Protein AF-A0A1M2W7K3-F1 (afdb_monomer_lite)

Structure (mmCIF, N/CA/C/O backbone):
data_AF-A0A1M2W7K3-F1
#
_entry.id   AF-A0A1M2W7K3-F1
#
loop_
_atom_site.group_PDB
_atom_site.id
_atom_site.type_symbol
_atom_site.label_atom_id
_atom_site.label_alt_id
_atom_site.label_comp_id
_atom_site.label_asym_id
_atom_site.label_entity_id
_atom_site.label_seq_id
_atom_site.pdbx_PDB_ins_code
_atom_site.Cartn_x
_atom_site.Cartn_y
_atom_site.Cartn_z
_atom_site.occupancy
_atom_site.B_iso_or_equiv
_atom_site.auth_seq_id
_atom_site.auth_comp_id
_atom_site.auth_asym_id
_atom_site.auth_atom_id
_atom_site.pdbx_PDB_model_num
ATOM 1 N N . MET A 1 1 ? 21.891 9.927 -5.855 1.00 59.38 1 MET A N 1
ATOM 2 C CA . MET A 1 1 ? 22.484 10.049 -4.501 1.00 59.38 1 MET A CA 1
ATOM 3 C C . MET A 1 1 ? 21.329 10.087 -3.522 1.00 59.38 1 MET A C 1
ATOM 5 O O . MET A 1 1 ? 20.409 10.845 -3.803 1.00 59.38 1 MET A O 1
ATOM 9 N N . ALA A 1 2 ? 21.347 9.288 -2.451 1.00 76.25 2 ALA A N 1
ATOM 10 C CA . ALA A 1 2 ? 20.230 9.201 -1.505 1.00 76.25 2 ALA A CA 1
ATOM 11 C C . ALA A 1 2 ? 20.678 9.648 -0.100 1.00 76.25 2 ALA A C 1
ATOM 13 O O . ALA A 1 2 ? 20.931 8.811 0.772 1.00 76.25 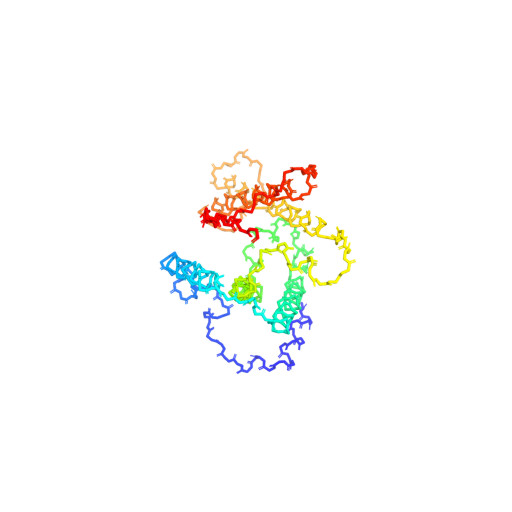2 ALA A O 1
ATOM 14 N N . PRO A 1 3 ? 20.878 10.964 0.106 1.00 83.31 3 PRO A N 1
ATOM 15 C CA . PRO A 1 3 ? 21.431 11.506 1.343 1.00 83.31 3 PRO A CA 1
ATOM 16 C C . PRO A 1 3 ? 20.695 11.077 2.619 1.00 83.31 3 PRO A C 1
ATOM 18 O O . PRO A 1 3 ? 21.358 10.858 3.632 1.00 83.31 3 PRO A O 1
ATOM 21 N N . LEU A 1 4 ? 19.366 10.936 2.609 1.00 83.19 4 LEU A N 1
ATOM 22 C CA . LEU A 1 4 ? 18.609 10.491 3.781 1.00 83.19 4 LEU A CA 1
ATOM 23 C C . LEU A 1 4 ? 18.867 9.008 4.071 1.00 83.19 4 LEU A C 1
ATOM 25 O O . LEU A 1 4 ? 19.179 8.657 5.210 1.00 83.19 4 LEU A O 1
ATOM 29 N N . ALA A 1 5 ? 18.783 8.141 3.062 1.00 81.50 5 ALA A N 1
ATOM 30 C CA . ALA A 1 5 ? 19.086 6.719 3.221 1.00 81.50 5 ALA A CA 1
ATOM 31 C C . ALA A 1 5 ? 20.534 6.476 3.682 1.00 81.50 5 ALA A C 1
ATOM 33 O O . ALA A 1 5 ? 20.778 5.707 4.617 1.00 81.50 5 ALA A O 1
ATOM 34 N N . ASP A 1 6 ? 21.488 7.178 3.070 1.00 82.88 6 ASP A N 1
ATOM 35 C CA . ASP A 1 6 ? 22.910 7.078 3.396 1.00 82.88 6 ASP A CA 1
ATOM 36 C C . ASP A 1 6 ? 23.180 7.606 4.823 1.00 82.88 6 ASP A C 1
ATOM 38 O O . ASP A 1 6 ? 23.927 6.996 5.596 1.00 82.88 6 ASP A O 1
ATOM 42 N N . PHE A 1 7 ? 22.495 8.682 5.234 1.00 84.62 7 PHE A N 1
ATOM 43 C CA . PHE A 1 7 ? 22.537 9.190 6.607 1.00 84.62 7 PHE A CA 1
ATOM 44 C C . PHE A 1 7 ? 22.014 8.163 7.619 1.00 84.62 7 PHE A C 1
ATOM 46 O O . PHE A 1 7 ? 22.682 7.904 8.626 1.00 84.62 7 PHE A O 1
ATOM 53 N N . LEU A 1 8 ? 20.862 7.540 7.354 1.00 82.31 8 LEU A N 1
ATOM 54 C CA . LEU A 1 8 ? 20.284 6.513 8.227 1.00 82.31 8 LEU A CA 1
ATOM 55 C C . LEU A 1 8 ? 21.221 5.311 8.376 1.00 82.31 8 LEU A C 1
ATOM 57 O O . LEU A 1 8 ? 21.482 4.878 9.500 1.00 82.31 8 LEU A O 1
ATOM 61 N N . LEU A 1 9 ? 21.780 4.815 7.269 1.00 77.25 9 LEU A N 1
ATOM 62 C CA . LEU A 1 9 ? 22.740 3.708 7.279 1.00 77.25 9 LEU A CA 1
ATOM 63 C C . LEU A 1 9 ? 23.992 4.041 8.102 1.00 77.25 9 LEU A C 1
ATOM 65 O O . LEU A 1 9 ? 24.462 3.194 8.864 1.00 77.25 9 LEU A O 1
ATOM 69 N N . SER A 1 10 ? 24.486 5.281 8.014 1.00 77.31 10 SER A N 1
ATOM 70 C CA . SER A 1 10 ? 25.659 5.738 8.773 1.00 77.31 10 SER A CA 1
ATOM 71 C C . SER A 1 10 ? 25.416 5.836 10.284 1.00 77.31 10 SER A C 1
ATOM 73 O O . SER A 1 10 ? 26.341 5.665 11.075 1.00 77.31 10 SER A O 1
ATOM 75 N N . ARG A 1 11 ? 24.180 6.129 10.707 1.00 78.44 11 ARG A N 1
ATOM 76 C CA . ARG A 1 11 ? 23.828 6.350 12.119 1.00 78.44 11 ARG A CA 1
ATOM 77 C C . ARG A 1 11 ? 23.340 5.092 12.819 1.00 78.44 11 ARG A C 1
ATOM 79 O O . ARG A 1 11 ? 23.602 4.920 14.006 1.00 78.44 11 ARG A O 1
ATOM 86 N N . LEU A 1 12 ? 22.633 4.222 12.107 1.00 69.50 12 LEU A N 1
ATOM 87 C CA . LEU A 1 12 ? 21.970 3.070 12.712 1.00 69.50 12 LEU A CA 1
ATOM 88 C C . LEU A 1 12 ? 22.873 1.833 12.830 1.00 69.50 12 LEU A C 1
ATOM 90 O O . LEU A 1 12 ? 22.414 0.818 13.339 1.00 69.50 12 LEU A O 1
ATOM 94 N N . HIS A 1 13 ? 24.130 1.883 12.366 1.00 61.91 13 HIS A N 1
ATOM 95 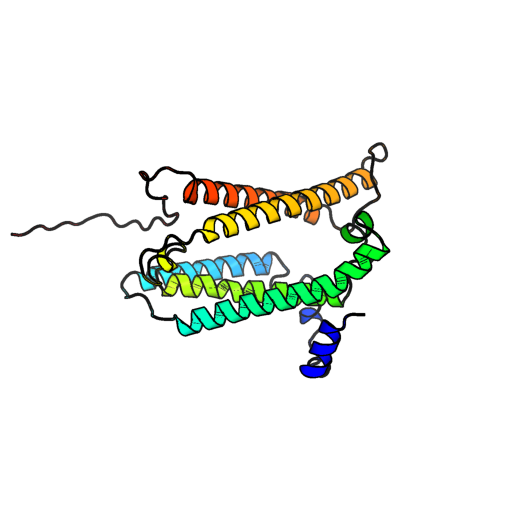C CA . HIS A 1 13 ? 25.020 0.712 12.254 1.00 61.91 13 HIS A CA 1
ATOM 96 C C . HIS A 1 13 ? 24.351 -0.503 11.574 1.00 61.91 13 HIS A C 1
ATOM 98 O O . HIS A 1 13 ? 24.847 -1.618 11.674 1.00 61.91 13 HIS A O 1
ATOM 104 N N . LEU A 1 14 ? 23.247 -0.310 10.843 1.00 62.78 14 LEU A N 1
ATOM 105 C CA . LEU A 1 14 ? 22.481 -1.389 10.212 1.00 62.78 14 LEU A CA 1
ATOM 106 C C . LEU A 1 14 ? 23.307 -2.124 9.155 1.00 62.78 14 LEU A C 1
ATOM 108 O O . LEU A 1 14 ? 23.084 -3.305 8.924 1.00 62.78 14 LEU A O 1
ATOM 112 N N . ALA A 1 15 ? 24.307 -1.454 8.575 1.00 60.34 15 ALA A N 1
ATOM 113 C CA . ALA A 1 15 ? 25.247 -2.053 7.635 1.00 60.34 15 ALA A CA 1
ATOM 114 C C . ALA A 1 15 ? 26.096 -3.188 8.246 1.00 60.34 15 ALA A C 1
ATOM 116 O O . ALA A 1 15 ? 26.615 -4.016 7.502 1.00 60.34 15 ALA A O 1
ATOM 117 N N . SER A 1 16 ? 26.245 -3.255 9.578 1.00 63.41 16 SER A N 1
ATOM 118 C CA . SER A 1 16 ? 26.958 -4.359 10.242 1.00 63.41 16 SER A CA 1
ATOM 119 C C . SER A 1 16 ? 26.067 -5.579 10.501 1.00 63.41 16 SER A C 1
ATOM 121 O O . SER A 1 16 ? 26.578 -6.673 10.755 1.00 63.41 16 SER A O 1
ATOM 123 N N . ILE A 1 17 ? 24.744 -5.426 10.394 1.00 72.06 17 ILE A N 1
ATOM 124 C CA . ILE A 1 17 ? 23.786 -6.513 10.571 1.00 72.06 17 ILE A CA 1
ATOM 125 C C . ILE A 1 17 ? 23.625 -7.222 9.227 1.00 72.06 17 ILE A C 1
ATOM 127 O O . ILE A 1 17 ? 22.939 -6.743 8.326 1.00 72.06 17 ILE A O 1
ATOM 131 N N . LYS A 1 18 ? 24.256 -8.392 9.088 1.00 73.94 18 LYS A N 1
ATOM 132 C CA . LYS A 1 18 ? 24.020 -9.287 7.948 1.00 73.94 18 LYS A CA 1
ATOM 133 C C . LYS A 1 18 ? 22.625 -9.893 8.065 1.00 73.94 18 LYS A C 1
ATOM 135 O O . LYS A 1 18 ? 22.449 -10.946 8.675 1.00 73.94 18 LYS A O 1
ATOM 140 N N . LEU A 1 19 ? 21.633 -9.205 7.513 1.00 80.50 19 LEU A N 1
ATOM 141 C CA . LEU A 1 19 ? 20.288 -9.747 7.384 1.00 80.50 19 LEU A CA 1
ATOM 142 C C . LEU A 1 19 ? 20.260 -10.809 6.270 1.00 80.50 19 LEU A C 1
ATOM 144 O O . LEU A 1 19 ? 20.928 -10.632 5.248 1.00 80.50 19 LEU A O 1
ATOM 148 N N . PRO A 1 20 ? 19.519 -11.916 6.454 1.00 85.81 20 PRO A N 1
ATOM 149 C CA . PRO A 1 20 ? 19.271 -12.875 5.384 1.00 85.81 20 PRO A CA 1
ATOM 150 C C . PRO A 1 20 ? 18.552 -12.208 4.205 1.00 85.81 20 PRO A C 1
ATOM 152 O O . PRO A 1 20 ? 17.755 -11.285 4.387 1.00 85.81 20 PRO A O 1
ATOM 155 N N . TYR A 1 21 ? 18.834 -12.699 2.998 1.00 85.75 21 TYR A N 1
ATOM 156 C CA . TYR A 1 21 ? 18.361 -12.119 1.737 1.00 85.75 21 TYR A CA 1
ATOM 157 C C . TYR A 1 21 ? 16.829 -12.055 1.662 1.00 85.75 21 TYR A C 1
ATOM 159 O O . TYR A 1 21 ? 16.261 -11.088 1.169 1.00 85.75 21 TYR A O 1
ATOM 167 N N . GLU A 1 22 ? 16.155 -13.044 2.241 1.00 86.56 22 GLU A N 1
ATOM 168 C CA . GLU A 1 22 ? 14.698 -13.160 2.303 1.00 86.56 22 GLU A CA 1
ATOM 169 C C . GLU A 1 22 ? 14.018 -12.054 3.132 1.00 86.56 22 GLU A C 1
ATOM 171 O O . GLU A 1 22 ? 12.806 -11.859 3.020 1.00 86.56 22 GLU A O 1
ATOM 176 N N . LEU A 1 23 ? 14.775 -11.349 3.986 1.00 85.88 23 LEU A N 1
ATOM 177 C CA . LEU A 1 23 ? 14.272 -10.208 4.756 1.00 85.88 23 LEU A CA 1
ATOM 178 C C . LEU A 1 23 ? 14.440 -8.877 4.023 1.00 85.88 23 LEU A C 1
ATOM 180 O O . LEU A 1 23 ? 13.743 -7.921 4.358 1.00 85.88 23 LEU A O 1
ATOM 184 N N . THR A 1 24 ? 15.354 -8.800 3.055 1.00 87.50 24 THR A N 1
ATOM 185 C CA . THR A 1 24 ? 15.633 -7.563 2.316 1.00 87.50 24 THR A CA 1
ATOM 186 C C . THR A 1 24 ? 15.065 -7.568 0.901 1.00 87.50 24 THR A C 1
ATOM 188 O O . THR A 1 24 ? 14.814 -6.493 0.365 1.00 87.50 24 THR A O 1
ATOM 191 N N . HIS A 1 25 ? 14.816 -8.749 0.333 1.00 89.62 25 HIS A N 1
ATOM 192 C CA . HIS A 1 25 ? 14.251 -8.955 -0.999 1.00 89.62 25 HIS A CA 1
ATOM 193 C C . HIS A 1 25 ? 13.034 -9.870 -0.942 1.00 89.62 25 HIS A C 1
ATOM 195 O O . HIS A 1 25 ? 12.946 -10.768 -0.098 1.00 89.62 25 HIS A O 1
ATOM 201 N N . TYR A 1 26 ? 12.100 -9.660 -1.868 1.00 89.81 26 TYR A N 1
ATOM 202 C CA . TYR A 1 26 ? 10.918 -10.502 -1.960 1.00 89.81 26 TYR A CA 1
ATOM 203 C C . TYR A 1 26 ? 11.251 -11.791 -2.712 1.00 89.81 26 TYR A C 1
ATOM 205 O O . TYR A 1 26 ? 11.544 -11.781 -3.906 1.00 89.81 26 TYR A O 1
ATOM 213 N N . VAL A 1 27 ? 11.165 -12.925 -2.017 1.00 91.56 27 VAL A N 1
ATOM 214 C CA . VAL A 1 27 ? 11.443 -14.246 -2.581 1.00 91.56 27 VAL A CA 1
ATOM 215 C C . VAL A 1 27 ? 10.202 -15.133 -2.442 1.00 91.56 27 VAL A C 1
ATOM 217 O O . VAL A 1 27 ? 9.894 -15.583 -1.331 1.00 91.56 27 VAL A O 1
ATOM 220 N N . PRO A 1 28 ? 9.487 -15.425 -3.547 1.00 88.06 28 PRO A N 1
ATOM 221 C CA . PRO A 1 28 ? 8.335 -16.321 -3.530 1.00 88.06 28 PRO A CA 1
ATOM 222 C C . PRO A 1 28 ? 8.672 -17.682 -2.908 1.00 88.06 28 PRO A C 1
ATOM 224 O O . PRO A 1 28 ? 9.667 -18.310 -3.267 1.00 88.06 28 PRO A O 1
ATOM 227 N N . GLY A 1 29 ? 7.852 -18.143 -1.964 1.00 89.94 29 GLY A N 1
ATOM 228 C CA . GLY A 1 29 ? 8.047 -19.414 -1.258 1.00 89.94 29 GLY A CA 1
ATOM 229 C C . GLY A 1 29 ? 9.033 -19.372 -0.088 1.00 89.94 29 GLY A C 1
ATOM 230 O O . GLY A 1 29 ? 9.160 -20.371 0.614 1.00 89.94 29 GLY A O 1
ATOM 231 N N . LYS A 1 30 ? 9.724 -18.248 0.141 1.00 88.88 30 LYS A N 1
ATOM 232 C CA . LYS A 1 30 ? 10.629 -18.075 1.289 1.00 88.88 30 LYS A CA 1
ATOM 233 C C . LYS A 1 30 ? 10.282 -16.877 2.161 1.00 88.88 30 LYS A C 1
ATOM 235 O O . LYS A 1 30 ? 10.359 -16.968 3.383 1.00 88.88 30 LYS A O 1
ATOM 240 N N . THR A 1 31 ? 9.930 -15.749 1.548 1.00 91.12 31 THR A N 1
ATOM 241 C CA . THR A 1 31 ? 9.456 -14.582 2.290 1.00 91.12 31 THR A CA 1
ATOM 242 C C . THR A 1 31 ? 8.144 -14.952 2.975 1.00 91.12 31 THR A C 1
ATOM 244 O O . THR A 1 31 ? 7.268 -15.567 2.365 1.00 91.12 31 THR A O 1
ATOM 247 N N . LEU A 1 32 ? 8.013 -14.598 4.252 1.00 89.50 32 LEU A N 1
ATOM 248 C CA . LEU A 1 32 ? 6.843 -14.919 5.069 1.00 89.50 32 LEU A CA 1
ATOM 249 C C . LEU A 1 32 ? 5.543 -14.500 4.367 1.00 89.50 32 LEU A C 1
ATOM 251 O O . LEU A 1 32 ? 5.439 -13.351 3.961 1.00 89.50 32 LEU A O 1
ATOM 255 N N . MET A 1 33 ? 4.539 -15.377 4.275 1.00 88.44 33 MET A N 1
ATOM 256 C CA . MET A 1 33 ? 3.259 -15.143 3.578 1.00 88.44 33 MET A CA 1
ATOM 257 C C . MET A 1 33 ? 3.395 -14.764 2.094 1.00 88.44 33 MET A C 1
ATOM 259 O O . MET A 1 33 ? 2.534 -14.086 1.536 1.00 88.44 33 MET A O 1
ATOM 263 N N . SER A 1 34 ? 4.454 -15.226 1.429 1.00 90.50 34 SER A N 1
ATOM 264 C CA . SER A 1 34 ? 4.612 -15.053 -0.021 1.00 90.50 34 SER A CA 1
ATOM 265 C C . SER A 1 34 ? 3.759 -16.020 -0.846 1.00 90.50 34 SER A C 1
ATOM 267 O O . SER A 1 34 ? 3.649 -15.856 -2.059 1.00 90.50 34 SER A O 1
ATOM 269 N N . THR A 1 35 ? 3.140 -17.022 -0.212 1.00 92.50 35 THR A N 1
ATOM 270 C CA . THR A 1 35 ? 2.355 -18.058 -0.890 1.00 92.50 35 THR A CA 1
ATOM 271 C C . THR A 1 35 ? 0.903 -18.095 -0.404 1.00 92.50 35 THR A C 1
ATOM 273 O O . THR A 1 35 ? 0.641 -17.889 0.785 1.00 92.50 35 THR A O 1
ATOM 276 N N . PRO A 1 36 ? -0.075 -18.411 -1.277 1.00 89.88 36 PRO A N 1
ATOM 277 C CA . PRO A 1 36 ? -1.472 -18.576 -0.866 1.00 89.88 36 PRO A CA 1
ATOM 278 C C . PRO A 1 36 ? -1.663 -19.603 0.260 1.00 89.88 36 PRO A C 1
ATOM 280 O O . PRO A 1 36 ? -2.523 -19.434 1.124 1.00 89.88 36 PRO A O 1
ATOM 283 N N . GLN A 1 37 ? -0.839 -20.652 0.266 1.00 92.44 37 GLN A N 1
ATOM 284 C CA . GLN A 1 37 ? -0.845 -21.730 1.252 1.00 92.44 37 GLN A CA 1
ATOM 285 C C . GLN A 1 37 ? -0.481 -21.238 2.655 1.00 92.44 37 GLN A C 1
ATOM 287 O O . GLN A 1 37 ? -0.953 -21.811 3.630 1.00 92.44 37 GLN A O 1
ATOM 292 N N . GLU A 1 38 ? 0.312 -20.176 2.774 1.00 92.25 38 GLU A N 1
ATOM 293 C CA . GLU A 1 38 ? 0.600 -19.525 4.054 1.00 92.25 38 GLU A CA 1
ATOM 294 C C . GLU A 1 38 ? -0.424 -18.431 4.378 1.00 92.25 38 GLU A C 1
ATOM 296 O O . GLU A 1 38 ? -0.854 -18.292 5.527 1.00 92.25 38 GLU A O 1
ATOM 301 N N . VAL A 1 39 ? -0.850 -17.673 3.362 1.00 92.94 39 VAL A N 1
ATOM 302 C CA . VAL A 1 39 ? -1.762 -16.529 3.511 1.00 92.94 39 VAL A CA 1
ATOM 303 C C . VAL A 1 39 ? -3.133 -16.964 4.028 1.00 92.94 39 VAL A C 1
ATOM 305 O O . VAL A 1 39 ? -3.616 -16.404 5.013 1.00 92.94 39 VAL A O 1
ATOM 308 N N . PHE A 1 40 ? -3.776 -17.956 3.400 1.00 94.38 40 PHE A N 1
ATOM 309 C CA . PHE A 1 40 ? -5.143 -18.340 3.773 1.00 94.38 40 PHE A CA 1
ATOM 310 C C . PHE A 1 40 ? -5.240 -18.898 5.202 1.00 94.38 40 PHE A C 1
ATOM 312 O O . PHE A 1 40 ? -6.091 -18.412 5.954 1.00 94.38 40 PHE A O 1
ATOM 319 N N . PRO A 1 41 ? -4.386 -19.845 5.642 1.00 94.88 41 PRO A N 1
ATOM 320 C CA . PRO A 1 41 ? -4.415 -20.318 7.023 1.00 94.88 41 PRO A CA 1
ATOM 321 C C . PRO A 1 41 ? -4.096 -19.217 8.031 1.00 94.88 41 PRO A C 1
ATOM 323 O O . PRO A 1 41 ? -4.760 -19.139 9.063 1.00 94.88 41 PRO A O 1
ATOM 326 N N . THR A 1 42 ? -3.140 -18.332 7.729 1.00 93.00 42 THR A N 1
ATOM 327 C CA . THR A 1 42 ? -2.801 -17.215 8.621 1.00 93.00 42 THR A CA 1
ATOM 328 C C . THR A 1 42 ? -3.968 -16.242 8.763 1.00 93.00 42 THR A C 1
ATOM 330 O O . THR A 1 42 ? -4.284 -15.821 9.875 1.00 93.00 42 THR A O 1
ATOM 333 N N . LEU A 1 43 ? -4.674 -15.936 7.670 1.00 93.50 43 LEU A N 1
ATOM 334 C CA . LEU A 1 43 ? -5.879 -15.109 7.701 1.00 93.50 43 LEU A CA 1
ATOM 335 C C . LEU A 1 43 ? -6.986 -15.758 8.539 1.00 93.50 43 LEU A C 1
ATOM 337 O O . LEU A 1 43 ? -7.596 -15.090 9.374 1.00 93.50 43 LEU A O 1
ATOM 341 N N . VAL A 1 44 ? -7.234 -17.058 8.352 1.00 95.56 44 VAL A N 1
ATOM 342 C CA . VAL A 1 44 ? -8.219 -17.802 9.150 1.00 95.56 44 VAL A CA 1
ATOM 343 C C . VAL A 1 44 ? -7.838 -17.772 10.629 1.00 95.56 44 VAL A C 1
ATOM 345 O O . VAL A 1 44 ? -8.673 -17.419 11.462 1.00 95.56 44 VAL A O 1
ATOM 348 N N . ALA A 1 45 ? -6.582 -18.070 10.963 1.00 95.19 45 ALA A N 1
ATOM 349 C CA . ALA A 1 45 ? -6.083 -18.036 12.334 1.00 95.19 45 ALA A CA 1
ATOM 350 C C . ALA A 1 45 ? -6.234 -16.640 12.956 1.00 95.19 45 ALA A C 1
ATOM 352 O O . ALA A 1 45 ? -6.730 -16.505 14.074 1.00 95.19 45 ALA A O 1
ATOM 353 N N . TYR A 1 46 ? -5.886 -15.592 12.211 1.00 93.25 46 TYR A N 1
ATOM 354 C CA . TYR A 1 46 ? -6.046 -14.210 12.642 1.00 93.25 46 TYR A CA 1
ATOM 355 C C . TYR A 1 46 ? -7.510 -13.856 12.923 1.00 93.25 46 TYR A C 1
ATOM 357 O O . TYR A 1 46 ? -7.825 -13.333 13.991 1.00 93.25 46 TYR A O 1
ATOM 365 N N . LEU A 1 47 ? -8.430 -14.192 12.014 1.00 93.06 47 LEU A N 1
ATOM 366 C CA . LEU A 1 47 ? -9.859 -13.951 12.214 1.00 93.06 47 LEU A CA 1
ATOM 367 C C . LEU A 1 47 ? -10.393 -14.719 13.427 1.00 93.06 47 LEU A C 1
ATOM 369 O O . LEU A 1 47 ? -11.125 -14.144 14.234 1.00 93.06 47 LEU A O 1
ATOM 373 N N . VAL A 1 48 ? -9.991 -15.981 13.604 1.00 96.06 48 VAL A N 1
ATOM 374 C CA . VAL A 1 48 ? -10.338 -16.784 14.786 1.00 96.06 48 VAL A CA 1
ATOM 375 C C . VAL A 1 48 ? -9.860 -16.096 16.062 1.00 96.06 48 VAL A C 1
ATOM 377 O O . VAL A 1 48 ? -10.645 -15.970 17.002 1.00 96.06 48 VAL A O 1
ATOM 380 N N . ILE A 1 49 ? -8.625 -15.592 16.100 1.00 94.81 49 ILE A N 1
ATOM 381 C CA . ILE A 1 49 ? -8.087 -14.854 17.251 1.00 94.81 49 ILE A CA 1
ATOM 382 C C . ILE A 1 49 ? -8.922 -13.599 17.523 1.00 94.81 49 ILE A C 1
ATOM 384 O O . ILE A 1 49 ? -9.373 -13.399 18.651 1.00 94.81 49 ILE A O 1
ATOM 388 N N . ILE A 1 50 ? -9.187 -12.773 16.507 1.00 91.44 50 ILE A N 1
ATOM 389 C CA . ILE A 1 50 ? -9.948 -11.528 16.670 1.00 91.44 50 ILE A CA 1
ATOM 390 C C . ILE A 1 50 ? -11.370 -11.801 17.166 1.00 91.44 50 ILE A C 1
ATOM 392 O O . ILE A 1 50 ? -11.807 -11.181 18.140 1.00 91.44 50 ILE A O 1
ATOM 396 N N . PHE A 1 51 ? -12.089 -12.749 16.561 1.00 92.19 51 PHE A N 1
ATOM 397 C CA . PHE A 1 51 ? -13.438 -13.104 17.003 1.00 92.19 51 PHE A CA 1
ATOM 398 C C . PHE A 1 51 ? -13.443 -13.747 18.393 1.00 92.19 51 PHE A C 1
ATOM 400 O O . PHE A 1 51 ? -14.346 -13.467 19.184 1.00 92.19 51 PHE A O 1
ATOM 407 N N . SER A 1 52 ? -12.418 -14.531 18.736 1.00 94.25 52 SER A N 1
ATOM 408 C CA . SER A 1 52 ? -12.253 -15.095 20.081 1.00 94.25 52 SER A CA 1
ATOM 409 C C . SER A 1 52 ? -12.038 -14.001 21.123 1.00 94.25 52 SER A C 1
ATOM 411 O O . SER A 1 52 ? -12.701 -14.007 22.159 1.00 94.25 52 SER A O 1
ATOM 413 N N . ILE A 1 53 ? -11.189 -13.009 20.834 1.00 92.00 53 ILE A N 1
ATOM 414 C CA . ILE A 1 53 ? -10.983 -11.844 21.704 1.00 92.00 53 ILE A CA 1
ATOM 415 C C . ILE A 1 53 ? -12.291 -11.065 21.855 1.00 92.00 53 ILE A C 1
ATOM 417 O O . ILE A 1 53 ? -12.681 -10.738 22.974 1.00 92.00 53 ILE A O 1
ATOM 421 N N . GLN A 1 54 ? -13.006 -10.793 20.761 1.00 88.44 54 GLN A N 1
ATOM 422 C CA . GLN A 1 54 ? -14.292 -10.092 20.816 1.00 88.44 54 GLN A CA 1
ATOM 423 C C . GLN A 1 54 ? -15.329 -10.856 21.653 1.00 88.44 54 GLN A C 1
ATOM 425 O O . GLN A 1 54 ? -16.040 -10.243 22.453 1.00 88.44 54 GLN A O 1
ATOM 430 N N . ALA A 1 55 ? -15.404 -12.183 21.506 1.00 91.44 55 ALA A N 1
ATOM 431 C CA . ALA A 1 55 ? -16.296 -13.042 22.279 1.00 91.44 55 ALA A CA 1
ATOM 432 C C . ALA A 1 55 ? -15.924 -13.058 23.768 1.00 91.44 55 ALA A C 1
ATOM 434 O O . ALA A 1 55 ? -16.789 -12.834 24.615 1.00 91.44 55 ALA A O 1
ATOM 435 N N . TRP A 1 56 ? -14.641 -13.237 24.084 1.00 92.50 56 TRP A N 1
ATOM 436 C CA . TRP A 1 56 ? -14.109 -13.208 25.447 1.00 92.50 56 TRP A CA 1
ATOM 437 C C . TRP A 1 56 ? -14.331 -11.858 26.131 1.00 92.50 56 TRP A C 1
ATOM 439 O O . TRP A 1 56 ? -14.660 -11.786 27.319 1.00 92.50 56 TRP A O 1
ATOM 449 N N . MET A 1 57 ? -14.223 -10.773 25.366 1.00 89.38 57 MET A N 1
ATOM 450 C CA . MET A 1 57 ? -14.462 -9.434 25.871 1.00 89.38 57 MET A CA 1
ATOM 451 C C . MET A 1 57 ? -15.936 -9.192 26.201 1.00 89.38 57 MET A C 1
ATOM 453 O O . MET A 1 57 ? -16.176 -8.359 27.065 1.00 89.38 57 MET A O 1
ATOM 457 N N . LYS A 1 58 ? -16.934 -9.888 25.623 1.00 87.25 58 LYS A N 1
ATOM 458 C CA . LYS A 1 58 ? -18.378 -9.580 25.806 1.00 87.25 58 LYS A CA 1
ATOM 459 C C . LYS A 1 58 ? -18.771 -9.277 27.256 1.00 87.25 58 LYS A C 1
ATOM 461 O O . LYS A 1 58 ? -19.342 -8.215 27.499 1.00 87.25 58 LYS A O 1
ATOM 466 N N . ASN A 1 59 ? -18.323 -10.087 28.212 1.00 91.44 59 ASN A N 1
ATOM 467 C CA . ASN A 1 59 ? -18.679 -9.959 29.633 1.00 91.44 59 ASN A CA 1
ATOM 468 C C . ASN A 1 59 ? -17.662 -9.169 30.487 1.00 91.44 59 ASN A C 1
ATOM 470 O O . ASN A 1 59 ? -17.772 -9.148 31.707 1.00 91.44 59 ASN A O 1
ATOM 474 N N . ARG A 1 60 ? -16.656 -8.525 29.877 1.00 87.44 60 ARG A N 1
ATOM 475 C CA . ARG A 1 60 ? -15.577 -7.799 30.576 1.00 87.44 60 ARG A CA 1
ATOM 476 C C . ARG A 1 60 ? -15.619 -6.287 30.321 1.00 87.44 60 ARG A C 1
ATOM 478 O O . ARG A 1 60 ? -16.048 -5.865 29.246 1.00 87.44 60 ARG A O 1
ATOM 485 N N . PRO A 1 61 ? -15.161 -5.434 31.250 1.00 86.19 61 PRO A N 1
ATOM 486 C CA . PRO A 1 61 ? -14.987 -4.011 30.963 1.00 86.19 61 PRO A CA 1
ATOM 487 C C . PRO A 1 61 ? -13.883 -3.786 29.913 1.00 86.19 61 PRO A C 1
ATOM 489 O O . PRO A 1 61 ? -12.963 -4.590 29.780 1.00 86.19 61 PRO A O 1
ATOM 492 N N . ALA A 1 62 ? -13.970 -2.690 29.155 1.00 88.50 62 ALA A N 1
ATOM 493 C CA . ALA A 1 62 ? -12.966 -2.338 28.147 1.00 88.50 62 ALA A CA 1
ATOM 494 C C . ALA A 1 62 ? -11.595 -2.038 28.781 1.00 88.50 62 ALA A C 1
ATOM 496 O O . ALA A 1 62 ? -11.511 -1.283 29.755 1.00 88.50 62 ALA A O 1
ATOM 497 N N . TYR A 1 63 ? -10.511 -2.558 28.195 1.00 86.69 63 TYR A N 1
ATOM 498 C CA . TYR A 1 63 ? -9.163 -2.299 28.702 1.00 86.69 63 TYR A CA 1
ATOM 499 C C . TYR A 1 63 ? -8.658 -0.887 28.376 1.00 86.69 63 TYR A C 1
ATOM 501 O O . TYR A 1 63 ? -8.889 -0.330 27.299 1.00 86.69 63 TYR A O 1
ATOM 509 N N . LYS A 1 64 ? -7.910 -0.290 29.312 1.00 85.38 64 LYS A N 1
ATOM 510 C CA . LYS A 1 64 ? -7.351 1.068 29.192 1.00 85.38 64 LYS A CA 1
ATOM 511 C C . LYS A 1 64 ? -5.929 1.058 28.605 1.00 85.38 64 LYS A C 1
ATOM 5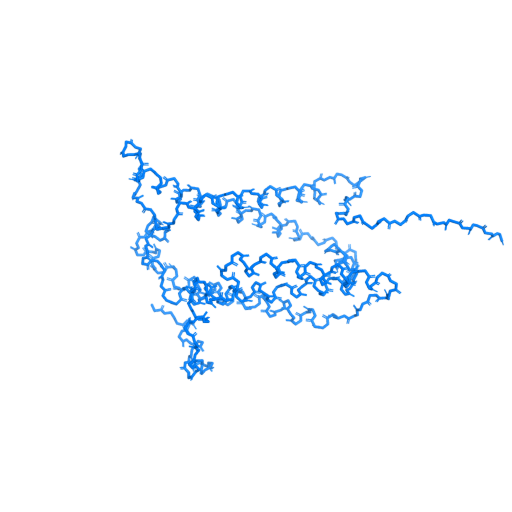13 O O . LYS A 1 64 ? -4.994 1.548 29.219 1.00 85.38 64 LYS A O 1
ATOM 518 N N . LEU A 1 65 ? -5.764 0.561 27.378 1.00 86.06 65 LEU A N 1
ATOM 519 C CA . LEU A 1 65 ? -4.459 0.454 26.691 1.00 86.06 65 LEU A CA 1
ATOM 520 C C . LEU A 1 65 ? -4.042 1.741 25.943 1.00 86.06 65 LEU A C 1
ATOM 522 O O . LEU A 1 65 ? -3.506 1.687 24.842 1.00 86.06 65 LEU A O 1
ATOM 526 N N . GLN A 1 66 ? -4.351 2.924 26.488 1.00 82.12 66 GLN A N 1
ATOM 527 C CA . GLN A 1 66 ? -4.182 4.195 25.761 1.00 82.12 66 GLN A CA 1
ATOM 528 C C . GLN A 1 66 ? -2.723 4.516 25.434 1.00 82.12 66 GLN A C 1
ATOM 530 O O . GLN A 1 66 ? -2.443 4.985 24.337 1.00 82.12 66 GLN A O 1
ATOM 535 N N . PHE A 1 67 ? -1.810 4.273 26.375 1.00 87.00 67 PHE A N 1
ATOM 536 C CA . PHE A 1 67 ? -0.387 4.523 26.168 1.00 87.00 67 PHE A CA 1
ATOM 537 C C . PHE A 1 67 ? 0.169 3.640 25.048 1.00 87.00 67 PHE A C 1
ATOM 539 O O . PHE A 1 67 ? 0.690 4.157 24.066 1.00 87.00 67 PHE A O 1
ATOM 546 N N . LEU A 1 68 ? -0.044 2.325 25.152 1.00 89.75 68 LEU A N 1
ATOM 547 C CA . LEU A 1 68 ? 0.448 1.361 24.171 1.00 89.75 68 LEU A CA 1
ATOM 548 C C . LEU A 1 68 ? -0.121 1.627 22.770 1.00 89.75 68 LEU A C 1
ATOM 550 O O . LEU A 1 68 ? 0.626 1.639 21.799 1.00 89.75 68 LEU A O 1
ATOM 554 N N . PHE A 1 69 ? -1.415 1.949 22.675 1.00 85.62 69 PHE A N 1
ATOM 555 C CA . PHE A 1 69 ? -2.035 2.330 21.407 1.00 85.62 69 PHE A CA 1
ATOM 556 C C . PHE A 1 69 ? -1.429 3.609 20.812 1.00 85.62 69 PHE A C 1
ATOM 558 O O . PHE A 1 69 ? -1.192 3.672 19.610 1.00 85.62 69 PHE A O 1
ATOM 565 N N . ARG A 1 70 ? -1.158 4.635 21.631 1.00 83.62 70 ARG A N 1
ATOM 566 C CA . ARG A 1 70 ? -0.523 5.876 21.155 1.00 83.62 70 ARG A CA 1
ATOM 567 C C . ARG A 1 70 ? 0.896 5.627 20.657 1.00 83.62 70 ARG A C 1
ATOM 569 O O . ARG A 1 70 ? 1.240 6.146 19.606 1.00 83.62 70 ARG A O 1
ATOM 576 N N . VAL A 1 71 ? 1.687 4.837 21.385 1.00 90.00 71 VAL A N 1
ATOM 577 C CA . VAL A 1 71 ? 3.053 4.470 20.980 1.00 90.00 71 VAL A CA 1
ATOM 578 C C . VAL A 1 71 ? 3.031 3.704 19.661 1.00 90.00 71 VAL A C 1
ATOM 580 O O . VAL A 1 71 ? 3.768 4.054 18.748 1.00 90.00 71 VAL A O 1
ATOM 583 N N . HIS A 1 72 ? 2.140 2.721 19.534 1.00 90.12 72 HIS A N 1
ATOM 584 C CA . HIS A 1 72 ? 1.972 1.939 18.314 1.00 90.12 72 HIS A CA 1
ATOM 585 C C . HIS A 1 72 ? 1.614 2.811 17.101 1.00 90.12 72 HIS A C 1
ATOM 587 O O . HIS A 1 72 ? 2.295 2.766 16.080 1.00 90.12 72 HIS A O 1
ATOM 593 N N . ASN A 1 73 ? 0.604 3.676 17.238 1.00 87.94 73 ASN A N 1
ATOM 594 C CA . ASN A 1 73 ? 0.192 4.576 16.159 1.00 87.94 73 ASN A CA 1
ATOM 595 C C . ASN A 1 73 ? 1.262 5.623 15.827 1.00 87.94 73 ASN A C 1
ATOM 597 O O . ASN A 1 73 ? 1.435 5.971 14.660 1.00 87.94 73 ASN A O 1
ATOM 601 N N . ALA A 1 74 ? 1.986 6.126 16.833 1.00 89.88 74 ALA A N 1
ATOM 602 C CA . ALA A 1 74 ? 3.092 7.054 16.623 1.00 89.88 74 ALA A CA 1
ATOM 603 C C . ALA A 1 74 ? 4.232 6.386 15.848 1.00 89.88 74 ALA A C 1
ATOM 605 O O . ALA A 1 74 ? 4.724 6.982 14.897 1.00 89.88 74 ALA A O 1
ATOM 606 N N . PHE A 1 75 ? 4.596 5.151 16.210 1.00 93.56 75 PHE A N 1
ATOM 607 C CA . PHE A 1 75 ? 5.594 4.347 15.507 1.00 93.56 75 PHE A CA 1
ATOM 608 C C . PHE A 1 75 ? 5.198 4.091 14.049 1.00 93.56 75 PHE A C 1
ATOM 610 O O . PHE A 1 75 ? 5.987 4.358 13.147 1.00 93.56 75 PHE A O 1
ATOM 617 N N . LEU A 1 76 ? 3.965 3.635 13.805 1.00 92.19 76 LEU A N 1
ATOM 618 C CA . LEU A 1 76 ? 3.491 3.371 12.445 1.00 92.19 76 LEU A CA 1
ATOM 619 C C . LEU A 1 76 ? 3.432 4.646 11.601 1.00 92.19 76 LEU A C 1
ATOM 621 O O . LEU A 1 76 ? 3.862 4.638 10.450 1.00 92.19 76 LEU A O 1
ATOM 625 N N . SER A 1 77 ? 2.957 5.756 12.168 1.00 91.25 77 SER A N 1
ATOM 626 C CA . SER A 1 77 ? 2.846 7.024 11.437 1.00 91.25 77 SER A CA 1
ATOM 627 C C . SER A 1 77 ? 4.217 7.622 11.116 1.00 91.25 77 SER A C 1
ATOM 629 O O . SER A 1 77 ? 4.451 8.041 9.984 1.00 91.25 77 SER A O 1
ATOM 631 N N . SER A 1 78 ? 5.137 7.657 12.087 1.00 93.56 78 SER A N 1
ATOM 632 C CA . SER A 1 78 ? 6.477 8.217 11.881 1.00 93.56 78 SER A CA 1
ATOM 633 C C . SER A 1 78 ? 7.328 7.333 10.974 1.00 93.56 78 SER A C 1
ATOM 635 O O . SER A 1 78 ? 7.997 7.847 10.079 1.00 93.56 78 SER A O 1
ATOM 637 N N . GLY A 1 79 ? 7.257 6.012 11.152 1.00 93.94 79 GLY A N 1
ATOM 638 C CA . GLY A 1 79 ? 7.960 5.061 10.303 1.00 93.94 79 GLY A CA 1
ATOM 639 C C . GLY A 1 79 ? 7.456 5.098 8.860 1.00 93.94 79 GLY A C 1
ATOM 640 O O . GLY A 1 79 ? 8.270 5.121 7.945 1.00 93.94 79 GLY A O 1
ATOM 641 N N . SER A 1 80 ? 6.137 5.191 8.641 1.00 94.12 80 SER A N 1
ATOM 642 C CA . SER A 1 80 ? 5.570 5.280 7.285 1.00 94.12 80 SER A CA 1
ATOM 643 C C . SER A 1 80 ? 5.948 6.591 6.594 1.00 94.12 80 SER A C 1
ATOM 645 O O . SER A 1 80 ? 6.237 6.596 5.400 1.00 94.12 80 SER A O 1
ATOM 647 N N . LEU A 1 81 ? 5.996 7.701 7.343 1.00 94.25 81 LEU A N 1
ATOM 648 C CA . LEU A 1 81 ? 6.468 8.983 6.818 1.00 94.25 81 LEU A CA 1
ATOM 649 C C . LEU A 1 81 ? 7.941 8.904 6.404 1.00 94.25 81 LEU A C 1
ATOM 651 O O . LEU A 1 81 ? 8.281 9.308 5.295 1.00 94.25 81 LEU A O 1
ATOM 655 N N . LEU A 1 82 ? 8.803 8.368 7.272 1.00 94.69 82 LEU A N 1
ATOM 656 C CA . LEU A 1 82 ? 10.221 8.188 6.963 1.00 94.69 82 LEU A CA 1
ATOM 657 C C . LEU A 1 82 ? 10.410 7.308 5.723 1.00 94.69 82 LEU A C 1
ATOM 659 O O . LEU A 1 82 ? 11.193 7.650 4.842 1.00 94.69 82 LEU A O 1
ATOM 663 N N . LEU A 1 83 ? 9.655 6.213 5.639 1.00 94.56 83 LEU A N 1
ATOM 664 C CA . LEU A 1 83 ? 9.728 5.277 4.527 1.00 94.56 83 LEU A CA 1
ATOM 665 C C . LEU A 1 83 ? 9.339 5.935 3.201 1.00 94.56 83 LEU A C 1
ATOM 667 O O . LEU A 1 83 ? 10.071 5.803 2.227 1.00 94.56 83 LEU A O 1
ATOM 671 N N . VAL A 1 84 ? 8.244 6.703 3.174 1.00 94.56 84 VAL A N 1
ATOM 672 C CA . VAL A 1 84 ? 7.844 7.468 1.983 1.00 94.56 84 VAL A CA 1
ATOM 673 C C . VAL A 1 84 ? 8.927 8.461 1.571 1.00 94.56 84 VAL A C 1
ATOM 675 O O . VAL A 1 84 ? 9.208 8.573 0.384 1.00 94.56 84 VAL A O 1
ATOM 678 N N . LEU A 1 85 ? 9.570 9.155 2.514 1.00 95.00 85 LEU A N 1
ATOM 679 C CA . LEU A 1 85 ? 10.653 10.086 2.184 1.00 95.00 85 LEU A CA 1
ATOM 680 C C . LEU A 1 85 ? 11.853 9.367 1.550 1.00 95.00 85 LEU A C 1
ATOM 682 O O . LEU A 1 85 ? 12.366 9.839 0.538 1.00 95.00 85 LEU A O 1
ATOM 686 N N . CYS A 1 86 ? 12.251 8.210 2.084 1.00 94.00 86 CYS A N 1
ATOM 687 C CA . CYS A 1 86 ? 13.306 7.384 1.490 1.00 94.00 86 CYS A CA 1
ATOM 688 C C . CYS A 1 86 ? 12.919 6.856 0.100 1.00 94.00 86 CYS A C 1
ATOM 690 O O . CYS A 1 86 ? 13.736 6.863 -0.816 1.00 94.00 86 CYS A O 1
ATOM 692 N N . MET A 1 87 ? 11.667 6.434 -0.092 1.00 93.50 87 MET A N 1
ATOM 693 C CA . MET A 1 87 ? 11.189 5.987 -1.403 1.00 93.50 87 MET A CA 1
ATOM 694 C C . MET A 1 87 ? 11.175 7.135 -2.415 1.00 93.50 87 MET A C 1
ATOM 696 O O . MET A 1 87 ? 11.644 6.962 -3.535 1.00 93.50 87 MET A O 1
ATOM 700 N N . LEU A 1 88 ? 10.688 8.317 -2.029 1.00 94.00 88 LEU A N 1
ATOM 701 C CA . LEU A 1 88 ? 10.670 9.500 -2.892 1.00 94.00 88 LEU A CA 1
ATOM 702 C C . LEU A 1 88 ? 12.080 9.934 -3.304 1.00 94.00 88 LEU A C 1
ATOM 704 O O . LEU A 1 88 ? 12.280 10.328 -4.448 1.00 94.00 88 LEU A O 1
ATOM 708 N N . GLU A 1 89 ? 13.055 9.828 -2.405 1.00 93.44 89 GLU A N 1
ATOM 709 C CA . GLU A 1 89 ? 14.457 10.134 -2.690 1.00 93.44 89 GLU A CA 1
ATOM 710 C C . GLU A 1 89 ? 15.057 9.246 -3.794 1.00 93.44 89 GLU A C 1
ATOM 712 O O . GLU A 1 89 ? 15.838 9.733 -4.611 1.00 93.44 89 GLU A O 1
ATOM 717 N N . GLU A 1 90 ? 14.663 7.973 -3.869 1.00 92.00 90 GLU A N 1
ATOM 718 C CA . GLU A 1 90 ? 15.083 7.060 -4.942 1.00 92.00 90 GLU A CA 1
ATOM 719 C C . GLU A 1 90 ? 14.244 7.239 -6.224 1.00 92.00 90 GLU A C 1
ATOM 721 O O . GLU A 1 90 ? 14.768 7.150 -7.336 1.00 92.00 90 GLU A O 1
ATOM 726 N N . VAL A 1 91 ? 12.943 7.516 -6.085 1.00 93.06 91 VAL A N 1
ATOM 727 C CA . VAL A 1 91 ? 11.984 7.594 -7.203 1.00 93.06 91 VAL A CA 1
ATOM 728 C C . VAL A 1 91 ? 12.111 8.899 -7.993 1.00 93.06 91 VAL A C 1
ATOM 730 O O . VAL A 1 91 ? 12.112 8.875 -9.223 1.00 93.06 91 VAL A O 1
ATOM 733 N N . ILE A 1 92 ? 12.207 10.045 -7.311 1.00 94.06 92 ILE A N 1
ATOM 734 C CA . ILE A 1 92 ? 12.153 11.375 -7.941 1.00 94.06 92 ILE A CA 1
ATOM 735 C C . ILE A 1 92 ? 13.281 11.589 -8.966 1.00 94.06 92 ILE A C 1
ATOM 737 O O . ILE A 1 92 ? 12.970 12.029 -10.073 1.00 94.06 92 ILE A O 1
ATOM 741 N N . PRO A 1 93 ? 14.562 11.283 -8.675 1.00 92.38 93 PRO A N 1
ATOM 742 C CA . PRO A 1 93 ? 15.640 11.505 -9.638 1.00 92.38 93 PRO A CA 1
ATOM 743 C C . PRO A 1 93 ? 15.445 10.697 -10.926 1.00 92.38 93 PRO A C 1
ATOM 745 O O . PRO A 1 93 ? 15.535 11.255 -12.016 1.00 92.38 93 PRO A O 1
ATOM 748 N N . LYS A 1 94 ? 15.079 9.415 -10.797 1.00 91.25 94 LYS A N 1
ATOM 749 C CA . LYS A 1 94 ? 14.800 8.522 -11.934 1.00 91.25 94 LYS A CA 1
ATOM 750 C C . LYS A 1 94 ? 13.618 9.002 -12.768 1.00 91.25 94 LYS A C 1
ATOM 752 O O . LYS A 1 94 ? 13.663 8.968 -13.994 1.00 91.25 94 LYS A O 1
ATOM 757 N N . TYR A 1 95 ? 12.570 9.476 -12.097 1.00 93.56 95 TYR A N 1
ATOM 758 C CA . TYR A 1 95 ? 11.401 10.043 -12.755 1.00 93.56 95 TYR A CA 1
ATOM 759 C C . TYR A 1 95 ? 11.744 11.297 -13.571 1.00 93.56 95 TYR A C 1
ATOM 761 O O . TYR A 1 95 ? 11.282 11.433 -14.702 1.00 93.56 95 TYR A O 1
ATOM 769 N N . ILE A 1 96 ? 12.553 12.206 -13.017 1.00 94.94 96 ILE A N 1
ATOM 770 C CA . ILE A 1 96 ? 12.960 13.440 -13.708 1.00 94.94 96 ILE A CA 1
ATOM 771 C C . ILE A 1 96 ? 13.853 13.125 -14.916 1.00 94.94 96 ILE A C 1
ATOM 773 O O . ILE A 1 96 ? 13.733 13.788 -15.942 1.00 94.94 96 ILE A O 1
ATOM 777 N N . GLU A 1 97 ? 14.725 12.123 -14.806 1.00 93.69 97 GLU A N 1
ATOM 778 C CA . GLU A 1 97 ? 15.676 11.756 -15.859 1.00 93.69 97 GLU A CA 1
ATOM 779 C C . GLU A 1 97 ? 15.014 11.046 -17.050 1.00 93.69 97 GLU A C 1
ATOM 781 O O . GLU A 1 97 ? 15.305 11.371 -18.200 1.00 93.69 97 GLU A O 1
ATOM 786 N N . HIS A 1 98 ? 14.103 10.103 -16.791 1.00 92.38 98 HIS A N 1
ATOM 787 C CA . HIS A 1 98 ? 13.558 9.222 -17.832 1.00 92.38 98 HIS A CA 1
ATOM 788 C C . HIS A 1 98 ? 12.080 9.465 -18.175 1.00 92.38 98 HIS A C 1
ATOM 790 O O . HIS A 1 98 ? 11.573 8.938 -19.168 1.00 92.38 98 HIS A O 1
ATOM 796 N N . GLY A 1 99 ? 11.372 10.272 -17.383 1.00 92.62 99 GLY A N 1
ATOM 797 C CA . GLY A 1 99 ? 9.966 10.604 -17.600 1.00 92.62 99 GLY A CA 1
ATOM 798 C C . GLY A 1 99 ? 8.966 9.568 -17.067 1.00 92.62 99 GLY A C 1
ATOM 799 O O . GLY A 1 99 ? 9.310 8.551 -16.465 1.00 92.62 99 GLY A O 1
ATOM 800 N N . THR A 1 100 ? 7.678 9.853 -17.284 1.00 91.12 100 THR A N 1
ATOM 801 C CA . THR A 1 100 ? 6.538 9.151 -16.665 1.00 91.12 100 THR A CA 1
ATOM 802 C C . THR A 1 100 ? 6.404 7.695 -17.094 1.00 91.12 100 THR A C 1
ATOM 804 O O . THR A 1 100 ? 6.260 6.823 -16.243 1.00 91.12 100 THR A O 1
ATOM 807 N N . PHE A 1 101 ? 6.431 7.417 -18.399 1.00 91.62 101 PHE A N 1
ATOM 808 C CA . PHE A 1 101 ? 6.227 6.061 -18.910 1.00 91.62 101 PHE A CA 1
ATOM 809 C C . PHE A 1 101 ? 7.341 5.119 -18.442 1.00 91.62 101 PHE A C 1
ATOM 811 O O . PHE A 1 101 ? 7.061 4.039 -17.929 1.00 91.62 101 PHE A O 1
ATOM 818 N N . TRP A 1 102 ? 8.595 5.567 -18.531 1.00 92.31 102 TRP A N 1
ATOM 819 C CA . TRP A 1 102 ? 9.746 4.798 -18.065 1.00 92.31 102 TRP A CA 1
ATOM 820 C C . TRP A 1 102 ? 9.660 4.514 -16.561 1.00 92.31 102 TRP A C 1
ATOM 822 O O . TRP A 1 102 ? 9.794 3.367 -16.147 1.00 92.31 102 TRP A O 1
ATOM 832 N N . ALA A 1 103 ? 9.335 5.527 -15.751 1.00 92.00 103 ALA A N 1
ATOM 833 C CA . ALA A 1 103 ? 9.210 5.373 -14.301 1.00 92.00 103 ALA A CA 1
ATOM 834 C C . ALA A 1 103 ? 8.078 4.425 -13.868 1.00 92.00 103 ALA A C 1
ATOM 836 O O . ALA A 1 103 ? 8.113 3.906 -12.757 1.00 92.00 103 ALA A O 1
ATOM 837 N N . LEU A 1 104 ? 7.063 4.212 -14.710 1.00 91.69 104 LEU A N 1
ATOM 838 C CA . LEU A 1 104 ? 5.957 3.301 -14.412 1.00 91.69 104 LEU A CA 1
ATOM 839 C C . LEU A 1 104 ? 6.206 1.875 -14.906 1.00 91.69 104 LEU A C 1
ATOM 841 O O . LEU A 1 104 ? 5.777 0.926 -14.257 1.00 91.69 104 LEU A O 1
ATOM 845 N N . CYS A 1 105 ? 6.836 1.732 -16.070 1.00 92.25 105 CYS A N 1
ATOM 846 C CA . CYS A 1 105 ? 6.788 0.494 -16.843 1.00 92.25 105 CYS A CA 1
ATOM 847 C C . CYS A 1 105 ? 8.143 -0.192 -17.030 1.00 92.25 105 CYS A C 1
ATOM 849 O O . CYS A 1 105 ? 8.156 -1.355 -17.425 1.00 92.25 105 CYS A O 1
ATOM 851 N N . HIS A 1 106 ? 9.262 0.479 -16.750 1.00 92.38 106 HIS A N 1
ATOM 852 C CA . HIS A 1 106 ? 10.596 -0.079 -16.965 1.00 92.38 106 HIS A CA 1
ATOM 853 C C . HIS A 1 106 ? 11.104 -0.868 -15.746 1.00 92.38 106 HIS A C 1
ATOM 855 O O . HIS A 1 106 ? 11.018 -0.390 -14.615 1.00 92.38 106 HIS A O 1
ATOM 861 N N . ASP A 1 107 ? 11.704 -2.044 -15.968 1.00 89.69 107 ASP A N 1
ATOM 862 C CA . ASP A 1 107 ? 12.201 -2.927 -14.897 1.00 89.69 107 ASP A CA 1
ATOM 863 C C . ASP A 1 107 ? 13.282 -2.268 -14.018 1.00 89.69 107 ASP A C 1
ATOM 865 O O . ASP A 1 107 ? 13.324 -2.469 -12.807 1.00 89.69 107 ASP A O 1
ATOM 869 N N . GLU A 1 108 ? 14.128 -1.412 -14.597 1.00 89.56 108 GLU A N 1
ATOM 870 C CA . GLU A 1 108 ? 15.195 -0.687 -13.873 1.00 89.56 108 GLU A CA 1
ATOM 871 C C . GLU A 1 108 ? 14.690 0.362 -12.863 1.00 89.56 108 GLU A C 1
ATOM 873 O O . GLU A 1 108 ? 15.474 0.944 -12.092 1.00 89.56 108 GLU A O 1
ATOM 878 N N . MET A 1 109 ? 13.379 0.614 -12.844 1.00 88.88 109 MET A N 1
ATOM 879 C CA . MET A 1 109 ? 12.754 1.357 -11.759 1.00 88.88 109 MET A CA 1
ATOM 880 C C . MET A 1 109 ? 12.833 0.578 -10.437 1.00 88.88 109 MET A C 1
ATOM 882 O O . MET A 1 109 ? 12.957 1.174 -9.364 1.00 88.88 109 MET A O 1
ATOM 886 N N . TRP A 1 110 ? 12.821 -0.755 -10.504 1.00 88.00 110 TRP A N 1
ATOM 887 C CA . TRP A 1 110 ? 12.898 -1.646 -9.353 1.00 88.00 110 TRP A CA 1
ATOM 888 C C . TRP A 1 110 ? 14.344 -1.822 -8.870 1.00 88.00 110 TRP A C 1
ATOM 890 O O . TRP A 1 110 ? 15.014 -2.818 -9.138 1.00 88.00 110 TRP A O 1
ATOM 900 N N . THR A 1 111 ? 14.864 -0.822 -8.155 1.00 91.12 111 THR A N 1
ATOM 901 C CA . THR A 1 111 ? 16.202 -0.910 -7.551 1.00 91.12 111 THR A CA 1
ATOM 902 C C . THR A 1 111 ? 16.202 -1.746 -6.277 1.00 91.12 111 THR A C 1
ATOM 904 O O . THR A 1 111 ? 15.205 -1.814 -5.563 1.00 91.12 111 THR A O 1
ATOM 907 N N . SER A 1 112 ? 17.361 -2.296 -5.906 1.00 89.25 112 SER A N 1
ATOM 908 C CA . SER A 1 112 ? 17.522 -3.046 -4.650 1.00 89.25 112 SER A CA 1
ATOM 909 C C . SER A 1 112 ? 17.166 -2.226 -3.402 1.00 89.25 112 SER A C 1
ATOM 911 O O . SER A 1 112 ? 16.674 -2.775 -2.421 1.00 89.25 112 SER A O 1
ATOM 913 N N . ARG A 1 113 ? 17.395 -0.905 -3.427 1.00 89.38 113 ARG A N 1
ATOM 914 C CA . ARG A 1 113 ? 17.018 0.000 -2.328 1.00 89.38 113 ARG A CA 1
ATOM 915 C C . ARG A 1 113 ? 15.508 0.186 -2.251 1.00 89.38 113 ARG A C 1
ATOM 917 O O . ARG A 1 113 ? 14.940 0.098 -1.166 1.00 89.38 113 ARG A O 1
ATOM 924 N N . LEU A 1 114 ? 14.864 0.401 -3.397 1.00 91.50 114 LEU A N 1
ATOM 925 C CA . LEU A 1 114 ? 13.417 0.550 -3.469 1.00 91.50 114 LEU A CA 1
ATOM 926 C C . LEU A 1 114 ? 12.707 -0.753 -3.075 1.00 91.50 114 LEU A C 1
ATOM 928 O O . LEU A 1 114 ? 11.758 -0.713 -2.295 1.00 91.50 114 LEU A O 1
ATOM 932 N N . GLU A 1 115 ? 13.205 -1.902 -3.535 1.00 91.38 115 GLU A N 1
ATOM 933 C CA . GLU A 1 115 ? 12.728 -3.222 -3.112 1.00 91.38 115 GLU A CA 1
ATOM 934 C C . GLU A 1 115 ? 12.836 -3.401 -1.594 1.00 91.38 115 GLU A C 1
ATOM 936 O O . GLU A 1 115 ? 11.869 -3.803 -0.947 1.00 91.38 115 GLU A O 1
ATOM 941 N N . PHE A 1 116 ? 13.977 -3.035 -1.004 1.00 91.12 116 PHE A N 1
ATOM 942 C CA . PHE A 1 116 ? 14.157 -3.085 0.443 1.00 91.12 116 PHE A CA 1
ATOM 943 C C . PHE A 1 116 ? 13.136 -2.209 1.184 1.00 91.12 116 PHE A C 1
ATOM 945 O O . PHE A 1 116 ? 12.569 -2.633 2.192 1.00 91.12 116 PHE A O 1
ATOM 952 N N . TYR A 1 117 ? 12.832 -1.013 0.673 1.00 93.38 117 TYR A N 1
ATOM 953 C CA . TYR A 1 117 ? 11.784 -0.161 1.242 1.00 93.38 117 TYR A CA 1
ATOM 954 C C . TYR A 1 117 ? 10.396 -0.792 1.125 1.00 93.38 117 TYR A C 1
ATOM 956 O O . TYR A 1 117 ? 9.623 -0.754 2.085 1.00 93.38 117 TYR A O 1
ATOM 964 N N . TYR A 1 118 ? 10.091 -1.443 0.001 1.00 93.19 118 TYR A N 1
ATOM 965 C CA . TYR A 1 118 ? 8.868 -2.232 -0.133 1.00 93.19 118 TYR A CA 1
ATOM 966 C C . TYR A 1 118 ? 8.826 -3.408 0.848 1.00 93.19 118 TYR A C 1
ATOM 968 O O . TYR A 1 118 ? 7.756 -3.691 1.384 1.00 93.19 118 TYR A O 1
ATOM 976 N N . MET A 1 119 ? 9.960 -4.040 1.163 1.00 93.19 119 MET A N 1
ATOM 977 C CA . MET A 1 119 ? 10.038 -5.063 2.212 1.00 93.19 119 MET A CA 1
ATOM 978 C C . MET A 1 119 ? 9.814 -4.502 3.613 1.00 93.19 119 MET A C 1
ATOM 980 O O . MET A 1 119 ? 9.072 -5.095 4.393 1.00 93.19 119 MET A O 1
ATOM 984 N N . ILE A 1 120 ? 10.334 -3.319 3.935 1.00 93.00 120 ILE A N 1
ATOM 985 C CA . ILE A 1 120 ? 9.990 -2.653 5.200 1.00 93.00 120 ILE A CA 1
ATOM 986 C C . ILE A 1 120 ? 8.482 -2.366 5.265 1.00 93.00 120 ILE A C 1
ATOM 988 O O . ILE A 1 120 ? 7.844 -2.679 6.273 1.00 93.00 120 ILE A O 1
ATOM 992 N N . ASN A 1 121 ? 7.896 -1.826 4.189 1.00 94.19 121 ASN A N 1
ATOM 993 C CA . ASN A 1 121 ? 6.453 -1.574 4.104 1.00 94.19 121 ASN A CA 1
ATOM 994 C C . ASN A 1 121 ? 5.639 -2.867 4.275 1.00 94.19 121 ASN A C 1
ATOM 996 O O . ASN A 1 121 ? 4.616 -2.895 4.961 1.00 94.19 121 ASN A O 1
ATOM 1000 N N . TYR A 1 122 ? 6.121 -3.956 3.680 1.00 93.56 122 TYR A N 1
ATOM 1001 C CA . TYR A 1 122 ? 5.536 -5.279 3.819 1.00 93.56 122 TYR A CA 1
ATOM 1002 C C . TYR A 1 122 ? 5.473 -5.695 5.288 1.00 93.56 122 TYR A C 1
ATOM 1004 O O . TYR A 1 122 ? 4.387 -6.008 5.762 1.00 93.56 122 TYR A O 1
ATOM 1012 N N . TYR A 1 123 ? 6.570 -5.582 6.048 1.00 92.94 123 TYR A N 1
ATOM 1013 C CA . TYR A 1 123 ? 6.578 -5.876 7.489 1.00 92.94 123 TYR A CA 1
ATOM 1014 C C . TYR A 1 123 ? 5.705 -4.926 8.316 1.00 92.94 123 TYR A C 1
ATOM 1016 O O . TYR A 1 123 ? 5.047 -5.362 9.263 1.00 92.94 123 TYR A O 1
ATOM 1024 N N . PHE A 1 124 ? 5.634 -3.645 7.948 1.00 93.88 124 PHE A N 1
ATOM 1025 C CA . PHE A 1 124 ? 4.751 -2.678 8.607 1.00 93.88 124 PHE A CA 1
ATOM 1026 C C . PHE A 1 124 ? 3.287 -3.113 8.541 1.00 93.88 124 PHE A C 1
ATOM 1028 O O . PHE A 1 124 ? 2.575 -2.994 9.538 1.00 93.88 124 PHE A O 1
ATOM 1035 N N . LYS A 1 125 ? 2.864 -3.731 7.432 1.00 91.44 125 LYS A N 1
ATOM 1036 C CA . LYS A 1 125 ? 1.509 -4.273 7.286 1.00 91.44 125 LYS A CA 1
ATOM 1037 C C . LYS A 1 125 ? 1.168 -5.336 8.335 1.00 91.44 125 LYS A C 1
ATOM 1039 O O . LYS A 1 125 ? 0.028 -5.400 8.784 1.00 91.44 125 LYS A O 1
ATOM 1044 N N . TYR A 1 126 ? 2.138 -6.144 8.766 1.00 91.38 126 TYR A N 1
ATOM 1045 C CA . TYR A 1 126 ? 1.937 -7.127 9.839 1.00 91.38 126 TYR A CA 1
ATOM 1046 C C . TYR A 1 126 ? 1.785 -6.448 11.193 1.00 91.38 126 TYR A C 1
ATOM 1048 O O . TYR A 1 126 ? 0.971 -6.868 12.012 1.00 91.38 126 TYR A O 1
ATOM 1056 N N . ILE A 1 127 ? 2.563 -5.391 11.431 1.00 92.81 127 ILE A N 1
ATOM 1057 C CA . ILE A 1 127 ? 2.489 -4.615 12.668 1.00 92.81 127 ILE A CA 1
ATOM 1058 C C . ILE A 1 127 ? 1.129 -3.908 12.751 1.00 92.81 127 ILE A C 1
ATOM 1060 O O . ILE A 1 127 ? 0.502 -3.949 13.805 1.00 92.81 127 ILE A O 1
ATOM 1064 N N . GLU A 1 128 ? 0.609 -3.370 11.644 1.00 91.25 128 GLU A N 1
ATOM 1065 C CA . GLU A 1 128 ? -0.746 -2.794 11.564 1.00 91.25 128 GLU A CA 1
ATOM 1066 C C . GLU A 1 128 ? -1.853 -3.780 11.976 1.00 91.25 128 GLU A C 1
ATOM 1068 O O . GLU A 1 128 ? -2.881 -3.370 12.510 1.00 91.25 128 GLU A O 1
ATOM 1073 N N . LEU A 1 129 ? -1.667 -5.097 11.807 1.00 89.56 129 LEU A N 1
ATOM 1074 C CA . LEU A 1 129 ? -2.670 -6.078 12.245 1.00 89.56 129 LEU A CA 1
ATOM 1075 C C . LEU A 1 129 ? -2.908 -6.044 13.763 1.00 89.56 129 LEU A C 1
ATOM 1077 O O . LEU A 1 129 ? -3.971 -6.479 14.214 1.00 89.56 129 LEU A O 1
ATOM 1081 N N . ILE A 1 130 ? -1.960 -5.515 14.546 1.00 91.19 130 ILE A N 1
ATOM 1082 C CA . ILE A 1 130 ? -2.084 -5.324 15.996 1.00 91.19 130 ILE A CA 1
ATOM 1083 C C . ILE A 1 130 ? -3.124 -4.235 16.320 1.00 91.19 130 ILE A C 1
ATOM 1085 O O . ILE A 1 130 ? -3.775 -4.311 17.368 1.00 91.19 130 ILE A O 1
ATOM 1089 N N . ASP A 1 131 ? -3.376 -3.273 15.425 1.00 87.19 131 ASP A N 1
ATOM 1090 C CA . ASP A 1 131 ? -4.405 -2.248 15.642 1.00 87.19 131 ASP A CA 1
ATOM 1091 C C . ASP A 1 131 ? -5.784 -2.867 15.869 1.00 87.19 131 ASP A C 1
ATOM 1093 O O . ASP A 1 131 ? -6.519 -2.459 16.774 1.00 87.19 131 ASP A O 1
ATOM 1097 N N . THR A 1 132 ? -6.142 -3.909 15.118 1.00 87.75 132 THR A N 1
ATOM 1098 C CA . THR A 1 132 ? -7.442 -4.569 15.298 1.00 87.75 132 THR A CA 1
ATOM 1099 C C . THR A 1 132 ? -7.519 -5.331 16.622 1.00 87.75 132 THR A C 1
ATOM 1101 O O . THR A 1 132 ? -8.590 -5.378 17.233 1.00 87.75 132 THR A O 1
ATOM 1104 N N . VAL A 1 133 ? -6.393 -5.858 17.120 1.00 90.44 133 VAL A N 1
ATOM 1105 C CA . VAL A 1 133 ? -6.294 -6.479 18.448 1.00 90.44 133 VAL A CA 1
ATOM 1106 C C . VAL A 1 133 ? -6.558 -5.425 19.521 1.00 90.44 133 VAL A C 1
ATOM 1108 O O . VAL A 1 133 ? -7.383 -5.645 20.414 1.00 90.44 133 VAL A O 1
ATOM 1111 N N . PHE A 1 134 ? -5.944 -4.241 19.411 1.00 88.31 134 PHE A N 1
ATOM 1112 C CA . PHE A 1 134 ? -6.234 -3.127 20.315 1.00 88.31 134 PHE A CA 1
ATOM 1113 C C . PHE A 1 134 ? -7.700 -2.699 20.251 1.00 88.31 134 PHE A C 1
ATOM 1115 O O . PHE A 1 134 ? -8.311 -2.457 21.296 1.00 88.31 134 PHE A O 1
ATOM 1122 N N . LEU A 1 135 ? -8.296 -2.630 19.060 1.00 83.31 135 LEU A N 1
ATOM 1123 C CA . LEU A 1 135 ? -9.711 -2.285 18.903 1.00 83.31 135 LEU A CA 1
ATOM 1124 C C . LEU A 1 135 ? -10.630 -3.328 19.558 1.00 83.31 135 LEU A C 1
ATOM 1126 O O . LEU A 1 135 ? -11.545 -2.955 20.303 1.00 83.31 135 LEU A O 1
ATOM 1130 N N . ALA A 1 136 ? -10.344 -4.619 19.364 1.00 86.31 136 ALA A N 1
ATOM 1131 C CA . ALA A 1 136 ? -11.088 -5.723 19.967 1.00 86.31 136 ALA A CA 1
ATOM 1132 C C . ALA A 1 136 ? -11.018 -5.687 21.506 1.00 86.31 136 ALA A C 1
ATOM 1134 O O . ALA A 1 136 ? -12.054 -5.720 22.176 1.00 86.31 136 ALA A O 1
ATOM 1135 N N . LEU A 1 137 ? -9.821 -5.510 22.076 1.00 88.00 137 LEU A N 1
ATOM 1136 C CA . LEU A 1 137 ? -9.596 -5.419 23.529 1.00 88.00 137 LEU A CA 1
ATOM 1137 C C . LEU A 1 137 ? -10.228 -4.179 24.172 1.00 88.00 137 LEU A C 1
ATOM 1139 O O . LEU A 1 137 ? -10.535 -4.160 25.367 1.00 88.00 137 LEU A O 1
ATOM 1143 N N . LYS A 1 138 ? -10.439 -3.117 23.397 1.00 82.62 138 LYS A N 1
ATOM 1144 C CA . LYS A 1 138 ? -11.068 -1.890 23.891 1.00 82.62 138 LYS A CA 1
ATOM 1145 C C . LYS A 1 138 ? -12.578 -1.852 23.683 1.00 82.62 138 LYS A C 1
ATOM 1147 O O . LYS A 1 138 ? -13.194 -0.864 24.086 1.00 82.62 138 LYS A O 1
ATOM 1152 N N . LYS A 1 139 ? -13.174 -2.881 23.062 1.00 73.81 139 LYS A N 1
ATOM 1153 C CA . LYS A 1 139 ? -14.600 -2.921 22.677 1.00 73.81 139 LYS A CA 1
ATOM 1154 C C . LYS A 1 139 ? -15.057 -1.688 21.897 1.00 73.81 139 LYS A C 1
ATOM 1156 O O . LYS A 1 139 ? -16.214 -1.275 21.985 1.00 73.81 139 LYS A O 1
ATOM 1161 N N . LYS A 1 140 ? -14.141 -1.042 21.182 1.00 61.31 140 LYS A N 1
ATOM 1162 C CA . LYS A 1 140 ? -14.466 0.159 20.425 1.00 61.31 140 LYS A CA 1
ATOM 1163 C C . LYS A 1 140 ? -14.713 -0.275 18.985 1.00 61.31 140 LYS A C 1
ATOM 1165 O O . LYS A 1 140 ? -13.754 -0.725 18.362 1.00 61.31 140 LYS A O 1
ATOM 1170 N N . PRO A 1 141 ? -15.931 -0.128 18.421 1.00 55.41 141 PRO A N 1
ATOM 1171 C CA . PRO A 1 141 ? -16.021 -0.021 16.970 1.00 55.41 141 PRO A CA 1
ATOM 1172 C C . PRO A 1 141 ? -15.138 1.157 16.537 1.00 55.41 141 PRO A C 1
ATOM 1174 O O . PRO A 1 141 ? -14.931 2.084 17.330 1.00 55.41 141 PRO A O 1
ATOM 1177 N N . LEU A 1 142 ? -14.621 1.124 15.307 1.00 51.75 142 LEU A N 1
ATOM 1178 C CA . LEU A 1 142 ? -13.715 2.134 14.735 1.00 51.75 142 LEU A CA 1
ATOM 1179 C C . LEU A 1 142 ? -14.178 3.590 15.019 1.00 51.75 142 LEU A C 1
ATOM 1181 O O . LEU A 1 142 ? -13.365 4.490 15.217 1.00 51.75 142 LEU A O 1
ATOM 1185 N N . ASP A 1 143 ? -15.489 3.801 15.184 1.00 46.09 143 ASP A N 1
ATOM 1186 C CA . ASP A 1 143 ? -16.125 5.088 15.490 1.00 46.09 143 ASP A CA 1
ATOM 1187 C C . ASP A 1 143 ? -16.087 5.537 16.969 1.00 46.09 143 ASP A C 1
ATOM 1189 O O . ASP A 1 143 ? -16.100 6.737 17.263 1.00 46.09 143 ASP A O 1
ATOM 1193 N N . TYR A 1 144 ? -16.015 4.617 17.937 1.00 43.62 144 TYR A N 1
ATOM 1194 C CA . TYR A 1 144 ? -16.135 4.932 19.374 1.00 43.62 144 TYR A CA 1
ATOM 1195 C C . TYR A 1 144 ? -14.839 5.487 19.988 1.00 43.62 144 TYR A C 1
ATOM 1197 O O . TYR A 1 144 ? -14.837 6.026 21.104 1.00 43.62 144 TYR A O 1
ATOM 1205 N N . TYR A 1 145 ? -13.708 5.381 19.285 1.00 46.97 145 TYR A N 1
ATOM 1206 C CA . TYR A 1 145 ? -12.469 6.009 19.741 1.00 46.97 145 TYR A CA 1
ATOM 1207 C C . TYR A 1 145 ? -12.568 7.535 19.703 1.00 46.97 145 TYR A C 1
ATOM 1209 O O . TYR A 1 145 ? -12.009 8.197 20.563 1.00 46.97 145 TYR A O 1
ATOM 1217 N N . TYR A 1 146 ? -13.371 8.085 18.796 1.00 46.78 146 TYR A N 1
ATOM 1218 C CA . TYR A 1 146 ? -13.491 9.523 18.595 1.00 46.78 146 TYR A CA 1
ATOM 1219 C C . TYR A 1 146 ? -14.505 10.229 19.498 1.00 46.78 146 TYR A C 1
ATOM 1221 O O . TYR A 1 146 ? -14.331 11.405 19.788 1.00 46.78 146 TYR A O 1
ATOM 1229 N N . TYR A 1 147 ? -15.535 9.528 19.974 1.00 41.81 147 TYR A N 1
ATOM 1230 C CA . TYR A 1 147 ? -16.516 10.103 20.905 1.00 41.81 147 TYR A CA 1
ATOM 1231 C C . TYR A 1 147 ? -15.977 10.264 22.334 1.00 41.81 147 TYR A C 1
ATOM 1233 O O . TYR A 1 147 ? -16.546 11.003 23.130 1.00 41.81 147 TYR A O 1
ATOM 1241 N N . ALA A 1 148 ? -14.890 9.566 22.669 1.00 42.03 148 ALA A N 1
ATOM 1242 C CA . ALA A 1 148 ? -14.401 9.460 24.040 1.00 42.03 148 ALA A CA 1
ATOM 1243 C C . ALA A 1 148 ? -13.097 10.228 24.314 1.00 42.03 148 ALA A C 1
ATOM 1245 O O . ALA A 1 148 ? -12.688 10.293 25.470 1.00 42.03 148 ALA A O 1
ATOM 1246 N N . THR A 1 149 ? -12.438 10.808 23.304 1.00 42.88 149 THR A N 1
ATOM 1247 C CA . THR A 1 149 ? -11.197 11.593 23.490 1.00 42.88 149 THR A CA 1
ATOM 1248 C C . THR A 1 149 ? -11.447 13.092 23.712 1.00 42.88 149 THR A C 1
ATOM 1250 O O . THR A 1 149 ? -10.623 13.899 23.306 1.00 42.88 149 THR A O 1
ATOM 1253 N N . ALA A 1 150 ? -12.528 13.430 24.432 1.00 41.56 150 ALA A N 1
ATOM 1254 C CA . ALA A 1 150 ? -12.883 14.750 24.983 1.00 41.56 150 ALA A CA 1
ATOM 1255 C C . ALA A 1 150 ? -13.815 15.656 24.137 1.00 41.56 150 ALA A C 1
ATOM 1257 O O . ALA A 1 150 ? -13.489 16.084 23.038 1.00 41.56 150 ALA A O 1
ATOM 1258 N N . GLY A 1 151 ? -14.972 16.023 24.706 1.00 42.72 151 GLY A N 1
ATOM 1259 C CA . GLY A 1 151 ? -15.520 17.382 24.551 1.00 42.72 151 GLY A CA 1
ATOM 1260 C C . GLY A 1 151 ? -16.486 17.711 23.404 1.00 42.72 151 GLY A C 1
ATOM 1261 O O . GLY A 1 151 ? -16.729 18.889 23.180 1.00 42.72 151 GLY A O 1
ATOM 1262 N N . GLY A 1 152 ? -17.060 16.754 22.668 1.00 40.78 152 GLY A N 1
ATOM 1263 C CA . GLY A 1 152 ? -18.120 17.077 21.690 1.00 40.78 152 GLY A CA 1
ATOM 1264 C C . GLY A 1 152 ? -17.656 17.761 20.391 1.00 40.78 152 GLY A C 1
ATOM 1265 O O . GLY A 1 152 ? -18.489 18.209 19.603 1.00 40.78 152 GLY A O 1
ATOM 1266 N N . ALA A 1 153 ? -16.351 17.795 20.107 1.00 50.28 153 ALA A N 1
ATOM 1267 C CA . ALA A 1 153 ? -15.836 18.303 18.840 1.00 50.28 153 ALA A CA 1
ATOM 1268 C C . ALA A 1 153 ? -16.088 17.298 17.699 1.00 50.28 153 ALA A C 1
ATOM 1270 O O . ALA A 1 153 ? -15.532 16.196 17.663 1.00 50.28 153 ALA A O 1
ATOM 1271 N N . ARG A 1 154 ? -16.917 17.682 16.721 1.00 54.28 154 ARG A N 1
ATOM 1272 C CA . ARG A 1 154 ? -16.993 16.987 15.430 1.00 54.28 154 ARG A CA 1
ATOM 1273 C C . ARG A 1 154 ? -15.665 17.185 14.710 1.00 54.28 154 ARG A C 1
ATOM 1275 O O . ARG A 1 154 ? -15.371 18.266 14.215 1.00 54.28 154 ARG A O 1
ATOM 1282 N N . ILE A 1 155 ? -14.865 16.132 14.653 1.00 62.97 155 ILE A N 1
ATOM 1283 C CA . ILE A 1 155 ? -13.582 16.147 13.958 1.00 62.97 155 ILE A CA 1
ATOM 1284 C C . ILE A 1 155 ? -13.829 16.288 12.450 1.00 62.97 155 ILE A C 1
ATOM 1286 O O . ILE A 1 155 ? -14.178 15.315 11.778 1.00 62.97 155 ILE A O 1
ATOM 1290 N N . TRP A 1 156 ? -13.664 17.503 11.922 1.00 73.06 156 TRP A N 1
ATOM 1291 C CA . TRP A 1 156 ? -13.954 17.830 10.522 1.00 73.06 156 TRP A CA 1
ATOM 1292 C C . TRP A 1 156 ? -12.988 17.144 9.550 1.00 73.06 156 TRP A C 1
ATOM 1294 O O . TRP A 1 156 ? -13.383 16.800 8.437 1.00 73.06 156 TRP A O 1
ATOM 1304 N N . TRP A 1 157 ? -11.743 16.888 9.975 1.00 76.38 157 TRP A N 1
ATOM 1305 C CA . TRP A 1 157 ? -10.697 16.326 9.115 1.00 76.38 157 TRP A CA 1
ATOM 1306 C C . TRP A 1 157 ? -10.918 14.859 8.734 1.00 76.38 157 TRP A C 1
ATOM 1308 O O . TRP A 1 157 ? -10.362 14.408 7.741 1.00 76.38 157 TRP A O 1
ATOM 1318 N N . LYS A 1 158 ? -11.755 14.102 9.457 1.00 72.88 158 LYS A N 1
ATOM 1319 C CA . LYS A 1 158 ? -12.018 12.685 9.132 1.00 72.88 158 LYS A CA 1
ATOM 1320 C C . LYS A 1 158 ? -12.596 12.495 7.738 1.00 72.88 158 LYS A C 1
ATOM 1322 O O . LYS A 1 158 ? -12.200 11.583 7.024 1.00 72.88 158 LYS A O 1
ATOM 1327 N N . LYS A 1 159 ? -13.520 13.381 7.356 1.00 78.19 159 LYS A N 1
ATOM 1328 C CA . LYS A 1 159 ? -14.117 13.377 6.021 1.00 78.19 159 LYS A CA 1
ATOM 1329 C C . LYS A 1 159 ? -13.033 13.574 4.964 1.00 78.19 159 LYS A C 1
ATOM 1331 O O . LYS A 1 159 ? -13.005 12.833 3.994 1.00 78.19 159 LYS A O 1
ATOM 1336 N N . TYR A 1 160 ? -12.125 14.523 5.192 1.00 86.12 160 TYR A N 1
ATOM 1337 C CA . TYR A 1 160 ? -11.001 14.789 4.297 1.00 86.12 160 TYR A CA 1
ATOM 1338 C C . TYR A 1 160 ? -10.017 13.619 4.236 1.00 86.12 160 TYR A C 1
ATOM 1340 O O . TYR A 1 160 ? -9.556 13.300 3.150 1.00 86.12 160 TYR A O 1
ATOM 1348 N N . LEU A 1 161 ? -9.762 12.931 5.353 1.00 81.12 161 LEU A N 1
ATOM 1349 C CA . LEU A 1 161 ? -8.919 11.733 5.382 1.00 81.12 161 LEU A CA 1
ATOM 1350 C C . LEU A 1 161 ? -9.502 10.612 4.503 1.00 81.12 161 LEU A C 1
ATOM 1352 O O . LEU A 1 161 ? -8.806 10.065 3.656 1.00 81.12 161 LEU A O 1
ATOM 1356 N N . THR A 1 162 ? -10.794 10.299 4.657 1.00 82.06 162 THR A N 1
ATOM 1357 C CA . THR A 1 162 ? -11.456 9.279 3.826 1.00 82.06 162 THR A CA 1
ATOM 1358 C C . THR A 1 162 ? -11.559 9.723 2.361 1.00 82.06 162 THR A C 1
ATOM 1360 O O . THR A 1 162 ? -11.379 8.909 1.461 1.00 82.06 162 THR A O 1
ATOM 1363 N N . SER A 1 163 ? -11.803 11.010 2.095 1.00 86.94 163 SER A N 1
ATOM 1364 C CA . SER A 1 163 ? -11.772 11.552 0.730 1.00 86.94 163 SER A CA 1
ATOM 1365 C C . SER A 1 163 ? -10.385 11.449 0.096 1.00 86.94 163 SER A C 1
ATOM 1367 O O . SER A 1 163 ? -10.290 11.150 -1.089 1.00 86.94 163 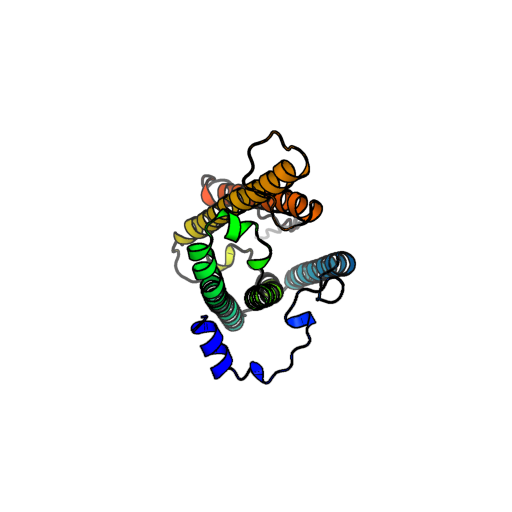SER A O 1
ATOM 1369 N N . PHE A 1 164 ? -9.321 11.671 0.872 1.00 90.06 164 PHE A N 1
ATOM 1370 C CA . PHE A 1 164 ? -7.945 11.515 0.411 1.00 90.06 164 PHE A CA 1
ATOM 1371 C C . PHE A 1 164 ? -7.657 10.061 0.032 1.00 90.06 164 PHE A C 1
ATOM 1373 O O . PHE A 1 164 ? -7.171 9.828 -1.066 1.00 90.06 164 PHE A O 1
ATOM 1380 N N . GLN A 1 165 ? -8.064 9.088 0.856 1.00 87.44 165 GLN A N 1
ATOM 1381 C CA . GLN A 1 165 ? -7.943 7.657 0.534 1.00 87.44 165 GLN A CA 1
ATOM 1382 C C . GLN A 1 165 ? -8.669 7.287 -0.765 1.00 87.44 165 GLN A C 1
ATOM 1384 O O . GLN A 1 165 ? -8.119 6.584 -1.604 1.00 87.44 165 GLN A O 1
ATOM 1389 N N . ILE A 1 166 ? -9.891 7.792 -0.967 1.00 91.44 166 ILE A N 1
ATOM 1390 C CA . ILE A 1 166 ? -10.624 7.591 -2.227 1.00 91.44 166 ILE A CA 1
ATOM 1391 C C . ILE A 1 166 ? -9.861 8.215 -3.402 1.00 91.44 166 ILE A C 1
ATOM 1393 O O . ILE A 1 166 ? -9.755 7.594 -4.456 1.00 91.44 166 ILE A O 1
ATOM 1397 N N . GLY A 1 167 ? -9.308 9.417 -3.219 1.00 94.12 167 GLY A N 1
ATOM 1398 C CA . GLY A 1 167 ? -8.461 10.070 -4.216 1.00 94.12 167 GLY A CA 1
ATOM 1399 C C . GLY A 1 167 ? -7.228 9.239 -4.576 1.00 94.12 167 GLY A C 1
ATOM 1400 O O . GLY A 1 167 ? -6.956 9.060 -5.759 1.00 94.12 167 GLY A O 1
ATOM 1401 N N . GLN A 1 168 ? -6.541 8.674 -3.578 1.00 92.88 168 GLN A N 1
ATOM 1402 C CA . GLN A 1 168 ? -5.403 7.770 -3.778 1.00 92.88 168 GLN A CA 1
ATOM 1403 C C . GLN A 1 168 ? -5.810 6.547 -4.604 1.00 92.88 168 GLN A C 1
ATOM 1405 O O . GLN A 1 168 ? -5.212 6.306 -5.643 1.00 92.88 168 GLN A O 1
ATOM 1410 N N . PHE A 1 169 ? -6.897 5.857 -4.237 1.00 93.81 169 PHE A N 1
ATOM 1411 C CA . PHE A 1 169 ? -7.373 4.701 -5.005 1.00 93.81 169 PHE A CA 1
ATOM 1412 C C . PHE A 1 169 ? -7.722 5.040 -6.457 1.00 93.81 169 PHE A C 1
ATOM 1414 O O . PHE A 1 169 ? -7.483 4.223 -7.340 1.00 93.81 169 PHE A O 1
ATOM 1421 N N . ILE A 1 170 ? -8.289 6.220 -6.727 1.00 95.69 170 ILE A N 1
ATOM 1422 C CA . ILE A 1 170 ? -8.590 6.649 -8.101 1.00 95.69 170 ILE A CA 1
ATOM 1423 C C . ILE A 1 170 ? -7.300 6.847 -8.905 1.00 95.69 170 ILE A C 1
ATOM 1425 O O . ILE A 1 170 ? -7.231 6.407 -10.052 1.00 95.69 170 ILE A O 1
ATOM 1429 N N . ILE A 1 171 ? -6.288 7.487 -8.312 1.00 95.12 171 ILE A N 1
ATOM 1430 C CA . ILE A 1 171 ? -4.981 7.685 -8.951 1.00 95.12 171 ILE A CA 1
ATOM 1431 C C . ILE A 1 171 ? -4.306 6.331 -9.197 1.00 95.12 171 ILE A C 1
ATOM 1433 O O . ILE A 1 171 ? -3.872 6.066 -10.316 1.00 95.12 171 ILE A O 1
ATOM 1437 N N . ASP A 1 172 ? -4.291 5.450 -8.196 1.00 93.50 172 ASP A N 1
ATOM 1438 C CA . ASP A 1 172 ? -3.706 4.111 -8.301 1.00 93.50 172 ASP A CA 1
ATOM 1439 C C . ASP A 1 172 ? -4.395 3.286 -9.394 1.00 93.50 172 ASP A C 1
ATOM 1441 O O . ASP A 1 172 ? -3.730 2.649 -10.208 1.00 93.50 172 ASP A O 1
ATOM 1445 N N . LEU A 1 173 ? -5.730 3.336 -9.474 1.00 95.50 173 LEU A N 1
ATOM 1446 C CA . LEU A 1 173 ? -6.487 2.672 -10.535 1.00 95.50 173 LEU A CA 1
ATOM 1447 C C . LEU A 1 173 ? -6.128 3.231 -11.907 1.00 95.50 173 LEU A C 1
ATOM 1449 O O . LEU A 1 173 ? -5.881 2.452 -12.820 1.00 95.50 173 LEU A O 1
ATOM 1453 N N . PHE A 1 174 ? -6.055 4.552 -12.065 1.00 95.19 174 PHE A N 1
ATOM 1454 C CA . PHE A 1 174 ? -5.642 5.141 -13.336 1.00 95.19 174 PHE A CA 1
ATOM 1455 C C . PHE A 1 174 ? -4.274 4.605 -13.782 1.00 95.19 174 PHE A C 1
ATOM 1457 O O . PHE A 1 174 ? -4.137 4.149 -14.917 1.00 95.19 174 PHE A O 1
ATOM 1464 N N . VAL A 1 175 ? -3.292 4.586 -12.877 1.00 93.69 175 VAL A N 1
ATOM 1465 C CA . VAL A 1 175 ? -1.939 4.089 -13.161 1.00 93.69 175 VAL A CA 1
ATOM 1466 C C . VAL A 1 175 ? -1.942 2.592 -13.492 1.00 93.69 175 VAL A C 1
ATOM 1468 O O . VAL A 1 175 ? -1.362 2.187 -14.498 1.00 93.69 175 VAL A O 1
ATOM 1471 N N . VAL A 1 176 ? -2.623 1.764 -12.697 1.00 94.25 176 VAL A N 1
ATOM 1472 C CA . VAL A 1 176 ? -2.638 0.302 -12.879 1.00 94.25 176 VAL A CA 1
ATOM 1473 C C . VAL A 1 176 ? -3.392 -0.109 -14.144 1.00 94.25 176 VAL A C 1
ATOM 1475 O O . VAL A 1 176 ? -2.920 -0.981 -14.877 1.00 94.25 176 VAL A O 1
ATOM 1478 N N . TYR A 1 177 ? -4.524 0.527 -14.457 1.00 94.88 177 TYR A N 1
ATOM 1479 C CA . TYR A 1 177 ? -5.237 0.275 -15.712 1.00 94.88 177 TYR A CA 1
ATOM 1480 C C . TYR A 1 177 ? -4.430 0.752 -16.921 1.00 94.88 177 TYR A C 1
ATOM 1482 O O . TYR A 1 177 ? -4.415 0.062 -17.937 1.00 94.88 177 TYR A O 1
ATOM 1490 N N . PHE A 1 178 ? -3.721 1.880 -16.818 1.00 93.69 178 PHE A N 1
ATOM 1491 C CA . PHE A 1 178 ? -2.827 2.352 -17.876 1.00 93.69 178 PHE A CA 1
ATOM 1492 C C . PHE A 1 178 ? -1.659 1.385 -18.130 1.00 93.69 178 PHE A C 1
ATOM 1494 O O . PHE A 1 178 ? -1.386 1.042 -19.283 1.00 93.69 178 PHE A O 1
ATOM 1501 N N . ALA A 1 179 ? -1.001 0.900 -17.073 1.00 92.88 179 ALA A N 1
ATOM 1502 C CA . ALA A 1 179 ? 0.074 -0.085 -17.186 1.00 92.88 179 ALA A CA 1
ATOM 1503 C C . ALA A 1 179 ? -0.440 -1.412 -17.772 1.00 92.88 179 ALA A C 1
ATOM 1505 O O . ALA A 1 179 ? 0.169 -1.972 -18.683 1.00 92.88 179 ALA A O 1
ATOM 1506 N N . THR A 1 180 ? -1.614 -1.868 -17.319 1.00 93.50 180 THR A N 1
ATOM 1507 C CA . THR A 1 180 ? -2.281 -3.069 -17.844 1.00 93.50 180 THR A CA 1
ATOM 1508 C C . THR A 1 180 ? -2.624 -2.905 -19.324 1.00 93.50 180 THR A C 1
ATOM 1510 O O . THR A 1 180 ? -2.297 -3.771 -20.131 1.00 93.50 180 THR A O 1
ATOM 1513 N N . TYR A 1 181 ? -3.231 -1.781 -19.712 1.00 92.75 181 TYR A N 1
ATOM 1514 C CA . TYR A 1 181 ? -3.530 -1.480 -21.112 1.00 92.75 181 TYR A CA 1
ATOM 1515 C C . TYR A 1 181 ? -2.262 -1.506 -21.968 1.00 92.75 181 TYR A C 1
ATOM 1517 O O . TYR A 1 181 ? -2.249 -2.162 -23.005 1.00 92.75 181 TYR A O 1
ATOM 1525 N N . SER A 1 182 ? -1.192 -0.847 -21.517 1.00 92.38 182 SER A N 1
ATOM 1526 C CA . SER A 1 182 ? 0.075 -0.776 -22.253 1.00 92.38 182 SER A CA 1
ATOM 1527 C C . SER A 1 182 ? 0.698 -2.164 -22.442 1.00 92.38 182 SER A C 1
ATOM 1529 O O . SER A 1 182 ? 1.110 -2.498 -23.551 1.00 92.38 182 SER A O 1
ATOM 1531 N N . TYR A 1 183 ? 0.663 -3.018 -21.408 1.00 91.69 183 TYR A N 1
ATOM 1532 C CA . TYR A 1 183 ? 1.089 -4.418 -21.495 1.00 91.69 183 TYR A CA 1
ATOM 1533 C C . TYR A 1 183 ? 0.297 -5.209 -22.546 1.00 91.69 183 TYR A C 1
ATOM 1535 O O . TYR A 1 183 ? 0.885 -5.820 -23.437 1.00 91.69 183 TYR A O 1
ATOM 1543 N N . TYR A 1 184 ? -1.038 -5.205 -22.477 1.00 91.44 184 TYR A N 1
ATOM 1544 C CA . TYR A 1 184 ? -1.855 -5.997 -23.403 1.00 91.44 184 TYR A CA 1
ATOM 1545 C C . TYR A 1 184 ? -1.817 -5.445 -24.833 1.00 91.44 184 TYR A C 1
ATOM 1547 O O . TYR A 1 184 ? -1.762 -6.221 -25.785 1.00 91.44 184 TYR A O 1
ATOM 1555 N N . ALA A 1 185 ? -1.817 -4.120 -24.999 1.00 92.38 185 ALA A N 1
ATOM 1556 C CA . ALA A 1 185 ? -1.739 -3.486 -26.309 1.00 92.38 185 ALA A CA 1
ATOM 1557 C C . ALA A 1 185 ? -0.414 -3.818 -27.010 1.00 92.38 185 ALA A C 1
ATOM 1559 O O . ALA A 1 185 ? -0.434 -4.240 -28.163 1.00 92.38 185 ALA A O 1
ATOM 1560 N N . ALA A 1 186 ? 0.719 -3.714 -26.308 1.00 89.62 186 ALA A N 1
ATOM 1561 C CA . ALA A 1 186 ? 2.028 -4.015 -26.883 1.00 89.62 186 ALA A CA 1
ATOM 1562 C C . ALA A 1 186 ? 2.213 -5.506 -27.229 1.00 89.62 186 ALA A C 1
ATOM 1564 O O . ALA A 1 186 ? 2.824 -5.814 -28.249 1.00 89.62 186 ALA A O 1
ATOM 1565 N N . ASN A 1 187 ? 1.677 -6.426 -26.415 1.00 89.25 187 ASN A N 1
ATOM 1566 C CA . ASN A 1 187 ? 1.904 -7.867 -26.592 1.00 89.25 187 ASN A CA 1
ATOM 1567 C C . ASN A 1 187 ? 0.884 -8.560 -27.510 1.00 89.25 187 ASN A C 1
ATOM 1569 O O . ASN A 1 187 ? 1.239 -9.502 -28.215 1.00 89.25 187 ASN A O 1
ATOM 1573 N N . TYR A 1 188 ? -0.375 -8.113 -27.516 1.00 89.75 188 TYR A N 1
ATOM 1574 C CA . TYR A 1 188 ? -1.465 -8.820 -28.203 1.00 89.75 188 TYR A CA 1
ATOM 1575 C C . TYR A 1 188 ? -2.100 -8.034 -29.353 1.00 89.75 188 TYR A C 1
ATOM 1577 O O . TYR A 1 188 ? -2.697 -8.637 -30.245 1.00 89.75 188 TYR A O 1
ATOM 1585 N N . PHE A 1 189 ? -1.981 -6.704 -29.364 1.00 87.69 189 PHE A N 1
ATOM 1586 C CA . PHE A 1 189 ? -2.700 -5.850 -30.311 1.00 87.69 189 PHE A CA 1
ATOM 1587 C C . PHE A 1 189 ? -1.782 -4.792 -30.939 1.00 87.69 189 PHE A C 1
ATOM 1589 O O . PHE A 1 189 ? -1.908 -3.605 -30.632 1.00 87.69 189 PHE A O 1
ATOM 1596 N N . PRO A 1 190 ? -0.916 -5.176 -31.896 1.00 77.38 190 PRO A N 1
ATOM 1597 C CA . PRO A 1 190 ? 0.074 -4.271 -32.491 1.00 77.38 190 PRO A CA 1
ATOM 1598 C C . PRO A 1 190 ? -0.535 -3.057 -33.215 1.00 77.38 190 PRO A C 1
ATOM 1600 O O . PRO A 1 190 ? 0.155 -2.073 -33.457 1.00 77.38 190 PRO A O 1
ATOM 1603 N N . ASN A 1 191 ? -1.830 -3.105 -33.544 1.00 83.62 191 ASN A N 1
ATOM 1604 C CA . ASN A 1 191 ? -2.556 -2.018 -34.206 1.00 83.62 191 ASN A CA 1
ATOM 1605 C C . ASN A 1 191 ? -3.092 -0.949 -33.234 1.00 83.62 191 ASN A C 1
ATOM 1607 O O . ASN A 1 191 ? -3.628 0.063 -33.685 1.00 83.62 191 ASN A O 1
ATOM 1611 N N . LEU A 1 192 ? -3.006 -1.170 -31.918 1.00 88.00 192 LEU A N 1
ATOM 1612 C CA . LEU A 1 192 ? -3.439 -0.196 -30.917 1.00 88.00 192 LEU A CA 1
ATOM 1613 C C . LEU A 1 192 ? -2.289 0.747 -30.538 1.00 88.00 192 LEU A C 1
ATOM 1615 O O . LEU A 1 192 ? -1.150 0.297 -30.376 1.00 88.00 192 LEU A O 1
ATOM 1619 N N . PRO A 1 193 ? -2.577 2.046 -30.326 1.00 86.06 193 PRO A N 1
ATOM 1620 C CA . PRO A 1 193 ? -1.574 2.984 -29.852 1.00 86.06 193 PRO A CA 1
ATOM 1621 C C . PRO A 1 193 ? -1.106 2.563 -28.457 1.00 86.06 193 PRO A C 1
ATOM 1623 O O . PRO A 1 193 ? -1.904 2.458 -27.520 1.00 86.06 193 PRO A O 1
ATOM 1626 N N . ASN A 1 194 ? 0.194 2.327 -28.334 1.00 85.44 194 ASN A N 1
ATOM 1627 C CA . ASN A 1 194 ? 0.868 1.998 -27.088 1.00 85.44 194 ASN A CA 1
ATOM 1628 C C . ASN A 1 194 ? 2.205 2.748 -27.017 1.00 85.44 194 ASN A C 1
ATOM 1630 O O . ASN A 1 194 ? 2.750 3.163 -28.039 1.00 85.44 194 ASN A O 1
ATOM 1634 N N . LEU A 1 195 ? 2.704 2.955 -25.800 1.00 82.94 195 LEU A N 1
ATOM 1635 C CA . LEU A 1 195 ? 3.978 3.635 -25.537 1.00 82.94 195 LEU A CA 1
ATOM 1636 C C . LEU A 1 195 ? 5.123 2.636 -25.279 1.00 82.94 195 LEU A C 1
ATOM 1638 O O . LEU A 1 195 ? 6.215 3.043 -24.896 1.00 82.94 195 LEU A O 1
ATOM 1642 N N . GLY A 1 196 ? 4.875 1.340 -25.502 1.00 85.50 196 GLY A N 1
ATOM 1643 C CA . GLY A 1 196 ? 5.729 0.220 -25.112 1.00 85.50 196 GLY A CA 1
ATOM 1644 C C . GLY A 1 196 ? 5.010 -0.760 -24.175 1.00 85.50 196 GLY A C 1
ATOM 1645 O O . GLY A 1 196 ? 3.886 -0.511 -23.736 1.00 85.50 196 GLY A O 1
ATOM 1646 N N . SER A 1 197 ? 5.671 -1.878 -23.864 1.00 88.81 197 SER A N 1
ATOM 1647 C CA . SER A 1 197 ? 5.203 -2.835 -22.850 1.00 88.81 197 SER A CA 1
ATOM 1648 C C . SER A 1 197 ? 5.602 -2.381 -21.441 1.00 88.81 197 SER A C 1
ATOM 1650 O O . SER A 1 197 ? 6.540 -1.602 -21.278 1.00 88.81 197 SER A O 1
ATOM 1652 N N . CYS A 1 198 ? 4.909 -2.893 -20.422 1.00 91.19 198 CYS A N 1
ATOM 1653 C CA . CYS A 1 198 ? 5.235 -2.669 -19.012 1.00 91.19 198 CYS A CA 1
ATOM 1654 C C . CYS A 1 198 ? 5.763 -3.944 -18.350 1.00 91.19 198 CYS A C 1
ATOM 1656 O O . CYS A 1 198 ? 5.389 -5.051 -18.729 1.00 91.19 198 CYS A O 1
ATOM 1658 N N . ALA A 1 199 ? 6.623 -3.791 -17.351 1.00 89.81 199 ALA A N 1
ATOM 1659 C CA . ALA A 1 199 ? 7.089 -4.882 -16.510 1.00 89.81 199 ALA A CA 1
ATOM 1660 C C . ALA A 1 199 ? 5.931 -5.508 -15.715 1.00 89.81 199 ALA A C 1
ATOM 1662 O O . ALA A 1 199 ? 5.152 -4.800 -15.071 1.00 89.81 199 ALA A O 1
ATOM 1663 N N . GLY A 1 200 ? 5.813 -6.838 -15.732 1.00 87.50 200 GLY A N 1
ATOM 1664 C CA . GLY A 1 200 ? 4.821 -7.552 -14.926 1.00 87.50 200 GLY A CA 1
ATOM 1665 C C . GLY A 1 200 ? 4.307 -8.848 -15.545 1.00 87.50 200 GLY A C 1
ATOM 1666 O O . GLY A 1 200 ? 4.689 -9.246 -16.643 1.00 87.50 200 GLY A O 1
ATOM 1667 N N . THR A 1 201 ? 3.417 -9.514 -14.807 1.00 90.06 201 THR A N 1
ATOM 1668 C CA . THR A 1 201 ? 2.709 -10.718 -15.265 1.00 90.06 201 THR A CA 1
ATOM 1669 C C . THR A 1 201 ? 1.226 -10.421 -15.462 1.00 90.06 201 THR A C 1
ATOM 1671 O O . THR A 1 201 ? 0.642 -9.611 -14.738 1.00 90.06 201 THR A O 1
ATOM 1674 N N . GLU A 1 202 ? 0.593 -11.117 -16.403 1.00 90.62 202 GLU A N 1
ATOM 1675 C CA . GLU A 1 202 ? -0.838 -10.973 -16.707 1.00 90.62 202 GLU A CA 1
ATOM 1676 C C . GLU A 1 202 ? -1.721 -11.202 -15.482 1.00 90.62 202 GLU A C 1
ATOM 1678 O O . GLU A 1 202 ? -2.621 -10.412 -15.191 1.00 90.62 202 GLU A O 1
ATOM 1683 N N . THR A 1 203 ? -1.418 -12.257 -14.724 1.00 90.38 203 THR A N 1
ATOM 1684 C CA . THR A 1 203 ? -2.147 -12.607 -13.506 1.00 90.38 203 THR A CA 1
ATOM 1685 C C . THR A 1 203 ? -2.054 -11.493 -12.468 1.00 90.38 203 THR A C 1
ATOM 1687 O O . THR A 1 203 ? -3.070 -11.139 -11.872 1.00 90.38 203 THR A O 1
ATOM 1690 N N . ALA A 1 204 ? -0.868 -10.904 -12.270 1.00 89.31 204 ALA A N 1
ATOM 1691 C CA . ALA A 1 204 ? -0.690 -9.799 -11.332 1.00 89.31 204 ALA A CA 1
ATOM 1692 C C . ALA A 1 204 ? -1.449 -8.541 -11.781 1.00 89.31 204 ALA A C 1
ATOM 1694 O O . ALA A 1 204 ? -2.098 -7.899 -10.955 1.00 89.31 204 ALA A O 1
ATOM 1695 N N . ALA A 1 205 ? -1.430 -8.226 -13.080 1.00 91.12 205 ALA A N 1
ATOM 1696 C CA . ALA A 1 205 ? -2.132 -7.072 -13.640 1.00 91.12 205 ALA A CA 1
ATOM 1697 C C . ALA A 1 205 ? -3.658 -7.186 -13.476 1.00 91.12 205 ALA A C 1
ATOM 1699 O O . ALA A 1 205 ? -4.308 -6.269 -12.964 1.00 91.12 205 ALA A O 1
ATOM 1700 N N . VAL A 1 206 ? -4.235 -8.338 -13.837 1.00 93.25 206 VAL A N 1
ATOM 1701 C CA . VAL A 1 206 ? -5.681 -8.585 -13.707 1.00 93.25 206 VAL A CA 1
ATOM 1702 C C . VAL A 1 206 ? -6.095 -8.619 -12.238 1.00 93.25 206 VAL A C 1
ATOM 1704 O O . VAL A 1 206 ? -7.070 -7.969 -11.855 1.00 93.25 206 VAL A O 1
ATOM 1707 N N . PHE A 1 207 ? -5.343 -9.332 -11.395 1.00 93.12 207 PHE A N 1
ATOM 1708 C CA . PHE A 1 207 ? -5.631 -9.408 -9.965 1.00 93.12 207 PHE A CA 1
ATOM 1709 C C . PHE A 1 207 ? -5.567 -8.028 -9.301 1.00 93.12 207 PHE A C 1
ATOM 1711 O O . PHE A 1 207 ? -6.485 -7.665 -8.565 1.00 93.12 207 PHE A O 1
ATOM 1718 N N . GLY A 1 208 ? -4.539 -7.231 -9.608 1.00 92.44 208 GLY A N 1
ATOM 1719 C CA . GLY A 1 208 ? -4.391 -5.863 -9.113 1.00 92.44 208 GLY A CA 1
ATOM 1720 C C . GLY A 1 208 ? -5.562 -4.965 -9.517 1.00 92.44 208 GLY A C 1
ATOM 1721 O O . GLY A 1 208 ? -6.151 -4.307 -8.656 1.00 92.44 208 GLY A O 1
ATOM 1722 N N . CYS A 1 209 ? -5.966 -5.001 -10.793 1.00 94.75 209 CYS A N 1
ATOM 1723 C CA . CYS A 1 209 ? -7.129 -4.259 -11.289 1.00 94.75 209 CYS A CA 1
ATOM 1724 C C . CYS A 1 209 ? -8.411 -4.614 -10.519 1.00 94.75 209 CYS A C 1
ATOM 1726 O O . CYS A 1 209 ? -9.123 -3.721 -10.049 1.00 94.75 209 CYS A O 1
ATOM 1728 N N . VAL A 1 210 ? -8.706 -5.909 -10.362 1.00 95.69 210 VAL A N 1
ATOM 1729 C CA . VAL A 1 210 ? -9.914 -6.386 -9.668 1.00 95.69 210 VAL A CA 1
ATOM 1730 C C . VAL A 1 210 ? -9.886 -6.003 -8.187 1.00 95.69 210 VAL A C 1
ATOM 1732 O O . VAL A 1 210 ? -10.869 -5.464 -7.670 1.00 95.69 210 VAL A O 1
ATOM 1735 N N . LEU A 1 211 ? -8.757 -6.230 -7.512 1.00 94.00 211 LEU A N 1
ATOM 1736 C CA . LEU A 1 211 ? -8.580 -5.942 -6.091 1.00 94.00 211 LEU A CA 1
ATOM 1737 C C . LEU A 1 211 ? -8.792 -4.452 -5.796 1.00 94.00 211 LEU A C 1
ATOM 1739 O O . LEU A 1 211 ? -9.653 -4.104 -4.985 1.00 94.00 211 LEU A O 1
ATOM 1743 N N . LEU A 1 212 ? -8.061 -3.569 -6.483 1.00 94.44 212 LEU A N 1
ATOM 1744 C CA . LEU A 1 212 ? -8.142 -2.124 -6.258 1.00 94.44 212 LEU A CA 1
ATOM 1745 C C . LEU A 1 212 ? -9.531 -1.573 -6.595 1.00 94.44 212 LEU A C 1
ATOM 1747 O O . LEU A 1 212 ? -10.060 -0.736 -5.860 1.00 94.44 212 LEU A O 1
ATOM 1751 N N . SER A 1 213 ? -10.169 -2.092 -7.650 1.00 95.62 213 SER A N 1
ATOM 1752 C CA . SER A 1 213 ? -11.534 -1.695 -8.013 1.00 95.62 213 SER A CA 1
ATOM 1753 C C . SER A 1 213 ? -12.527 -2.080 -6.910 1.00 95.62 213 SER A C 1
ATOM 1755 O O . SER A 1 213 ? -13.392 -1.283 -6.541 1.00 95.62 213 SER A O 1
ATOM 1757 N N . SER A 1 214 ? -12.374 -3.274 -6.323 1.00 95.69 214 SER A N 1
ATOM 1758 C CA . SER A 1 214 ? -13.217 -3.726 -5.211 1.00 95.69 214 SER A CA 1
ATOM 1759 C C . SER A 1 214 ? -13.046 -2.862 -3.954 1.00 95.69 214 SER A C 1
ATOM 1761 O O . SER A 1 214 ? -14.031 -2.526 -3.290 1.00 95.69 214 SER A O 1
ATOM 1763 N N . TYR A 1 215 ? -11.815 -2.431 -3.661 1.00 91.25 215 TYR A N 1
ATOM 1764 C CA . TYR A 1 215 ? -11.523 -1.550 -2.534 1.00 91.25 215 TYR A CA 1
ATOM 1765 C C . TYR A 1 215 ? -12.118 -0.163 -2.744 1.00 91.25 215 TYR A C 1
ATOM 1767 O O . TYR A 1 215 ? -12.782 0.343 -1.839 1.00 91.25 215 TYR A O 1
ATOM 1775 N N . LEU A 1 216 ? -11.987 0.426 -3.936 1.00 93.56 216 LEU A N 1
ATOM 1776 C CA . LEU A 1 216 ? -12.605 1.719 -4.232 1.00 93.56 216 LEU A CA 1
ATOM 1777 C C . LEU A 1 216 ? -14.120 1.688 -3.971 1.00 93.56 216 LEU A C 1
ATOM 1779 O O . LEU A 1 216 ? -14.653 2.588 -3.316 1.00 93.56 216 LEU A O 1
ATOM 1783 N N . LEU A 1 217 ? -14.813 0.633 -4.413 1.00 93.25 217 LEU A N 1
ATOM 1784 C CA . LEU A 1 217 ? -16.244 0.468 -4.141 1.00 93.25 217 LEU A CA 1
ATOM 1785 C C . LEU A 1 217 ? -16.537 0.399 -2.638 1.00 93.25 217 LEU A C 1
ATOM 1787 O O . LEU A 1 217 ? -17.461 1.067 -2.168 1.00 93.25 217 LEU A O 1
ATOM 1791 N N . LEU A 1 218 ? -15.738 -0.352 -1.874 1.00 87.69 218 LEU A N 1
ATOM 1792 C CA . LEU A 1 218 ? -15.872 -0.449 -0.420 1.00 87.69 218 LEU A CA 1
ATOM 1793 C C . LEU A 1 218 ? -15.694 0.919 0.262 1.00 87.69 218 LEU A C 1
ATOM 1795 O O . LEU A 1 218 ? -16.510 1.297 1.107 1.00 87.69 218 LEU A O 1
ATOM 1799 N N . PHE A 1 219 ? -14.678 1.692 -0.131 1.00 86.12 219 PHE A N 1
ATOM 1800 C CA . PHE A 1 219 ? -14.413 3.022 0.426 1.00 86.12 219 PHE A CA 1
ATOM 1801 C C . PHE A 1 219 ? -15.498 4.040 0.060 1.00 86.12 219 PHE A C 1
ATOM 1803 O O . PHE A 1 219 ? -15.912 4.827 0.914 1.00 86.12 219 PHE A O 1
ATOM 1810 N N . ILE A 1 220 ? -16.022 4.003 -1.169 1.00 88.38 220 ILE A N 1
ATOM 1811 C CA . ILE A 1 220 ? -17.151 4.847 -1.584 1.00 88.38 220 ILE A CA 1
ATOM 1812 C C . ILE A 1 220 ? -18.407 4.493 -0.781 1.00 88.38 220 ILE A C 1
ATOM 1814 O O . ILE A 1 220 ? -19.074 5.390 -0.257 1.00 88.38 220 ILE A O 1
ATOM 1818 N N . GLN A 1 221 ? -18.724 3.202 -0.641 1.00 85.56 221 GLN A N 1
ATOM 1819 C CA . GLN A 1 221 ? -19.867 2.748 0.155 1.00 85.56 221 GLN A CA 1
ATOM 1820 C C . GLN A 1 221 ? -19.741 3.196 1.613 1.00 85.56 221 GLN A C 1
ATOM 1822 O O . GLN A 1 221 ? -20.695 3.748 2.170 1.00 85.56 221 GLN A O 1
ATOM 1827 N N . PHE A 1 222 ? -18.557 3.033 2.207 1.00 83.69 222 PHE A N 1
ATOM 1828 C CA . PHE A 1 222 ? -18.253 3.523 3.547 1.00 83.69 222 PHE A CA 1
ATOM 1829 C C . PHE A 1 222 ? -18.438 5.043 3.652 1.00 83.69 222 PHE A C 1
ATOM 1831 O O . PHE A 1 222 ? -19.127 5.522 4.552 1.00 83.69 222 PHE A O 1
ATOM 1838 N N . TYR A 1 223 ? -17.902 5.818 2.707 1.00 84.50 223 TYR A N 1
ATOM 1839 C CA . TYR A 1 223 ? -18.019 7.276 2.714 1.00 84.50 223 TYR A CA 1
ATOM 1840 C C . TYR A 1 223 ? -19.477 7.746 2.626 1.00 84.50 223 TYR A C 1
ATOM 1842 O O . TYR A 1 223 ? -19.895 8.638 3.369 1.00 84.50 223 TYR A O 1
ATOM 1850 N N . ILE A 1 224 ? -20.282 7.133 1.752 1.00 84.94 224 ILE A N 1
ATOM 1851 C CA . ILE A 1 224 ? -21.710 7.452 1.621 1.00 84.94 224 ILE A CA 1
ATOM 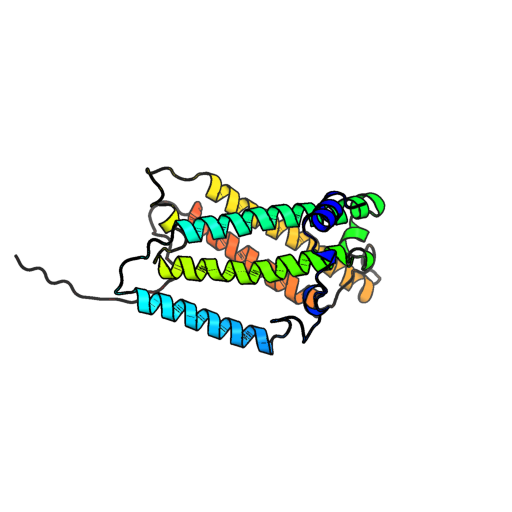1852 C C . ILE A 1 224 ? -22.455 7.107 2.915 1.00 84.94 224 ILE A C 1
ATOM 1854 O O . ILE A 1 224 ? -23.244 7.922 3.405 1.00 84.94 224 ILE A O 1
ATOM 1858 N N . ALA A 1 225 ? -22.199 5.921 3.476 1.00 81.69 225 ALA A N 1
ATOM 1859 C CA . ALA A 1 225 ? -22.846 5.452 4.696 1.00 81.69 225 ALA A CA 1
ATOM 1860 C C . ALA A 1 225 ? -22.525 6.334 5.912 1.00 81.69 225 ALA A C 1
ATOM 1862 O O . ALA A 1 225 ? -23.419 6.583 6.721 1.00 81.69 225 ALA A O 1
ATOM 1863 N N . THR A 1 226 ? -21.290 6.828 6.007 1.00 80.19 226 THR A N 1
ATOM 1864 C CA . THR A 1 226 ? -20.792 7.588 7.161 1.00 80.19 226 THR A CA 1
ATOM 1865 C C . THR A 1 226 ? -21.051 9.094 7.049 1.00 80.19 226 THR A C 1
ATOM 1867 O O . THR A 1 226 ? -21.376 9.725 8.053 1.00 80.19 226 THR A O 1
ATOM 1870 N N . TYR A 1 227 ? -20.937 9.694 5.854 1.00 82.00 227 TYR A N 1
ATOM 1871 C CA . TYR A 1 227 ? -20.927 11.160 5.700 1.00 82.00 227 TYR A CA 1
ATOM 1872 C C . TYR A 1 227 ? -22.082 11.757 4.886 1.00 82.00 227 TYR A C 1
ATOM 1874 O O . TYR A 1 227 ? -22.327 12.956 5.012 1.00 82.00 227 TYR A O 1
ATOM 1882 N N . LYS A 1 228 ? -22.777 10.983 4.036 1.00 78.69 228 LYS A N 1
ATOM 1883 C CA . LYS A 1 228 ? -23.856 11.514 3.173 1.00 78.69 228 LYS A CA 1
ATOM 1884 C C . LYS A 1 228 ? -25.276 11.205 3.659 1.00 78.69 228 LYS A C 1
ATOM 1886 O O . LYS A 1 228 ? -26.202 11.891 3.234 1.00 78.69 228 LYS A O 1
ATOM 1891 N N . LYS A 1 229 ? -25.491 10.206 4.523 1.00 69.88 229 LYS A N 1
ATOM 1892 C CA . LYS A 1 229 ? -26.844 9.895 5.022 1.00 69.88 229 LYS A CA 1
ATOM 1893 C C . LYS A 1 229 ? -27.334 10.959 6.026 1.00 69.88 229 LYS A C 1
ATOM 1895 O O . LYS A 1 229 ? -26.611 11.246 6.980 1.00 69.88 229 LYS A O 1
ATOM 1900 N N . PRO A 1 230 ? -28.554 11.516 5.865 1.00 52.72 230 PRO A N 1
ATOM 1901 C CA . PRO A 1 230 ? -29.134 12.432 6.843 1.00 52.72 230 PRO A CA 1
ATOM 1902 C C . PRO A 1 230 ? -29.369 11.717 8.181 1.00 52.72 230 PRO A C 1
ATOM 1904 O O . PRO A 1 230 ? -29.705 10.529 8.223 1.00 52.72 230 PRO A O 1
ATOM 1907 N N . ALA A 1 231 ? -29.154 12.449 9.276 1.00 54.50 231 ALA A N 1
ATOM 1908 C CA . ALA A 1 231 ? -29.271 11.974 10.651 1.00 54.50 231 ALA A CA 1
ATOM 1909 C C . ALA A 1 231 ? -30.676 11.401 10.917 1.00 54.50 231 ALA A C 1
ATOM 1911 O O . ALA A 1 231 ? -31.622 12.137 11.166 1.00 54.50 231 ALA A O 1
ATOM 1912 N N . GLY A 1 232 ? -30.822 10.079 10.828 1.00 50.84 232 GLY A N 1
ATOM 1913 C CA . GLY A 1 232 ? -32.115 9.412 11.023 1.00 50.84 232 GLY A CA 1
ATOM 1914 C C . GLY A 1 232 ? -32.080 7.891 10.895 1.00 50.84 232 GLY A C 1
ATOM 1915 O O . GLY A 1 232 ? -32.908 7.204 11.483 1.00 50.84 232 GLY A O 1
ATOM 1916 N N . LYS A 1 233 ? -31.078 7.322 10.216 1.00 42.75 233 LYS A N 1
ATOM 1917 C CA . LYS A 1 233 ? -30.787 5.885 10.289 1.00 42.75 233 LYS A CA 1
ATOM 1918 C C . LYS A 1 233 ? -29.369 5.711 10.803 1.00 42.75 233 LYS A C 1
ATOM 1920 O O . LYS A 1 233 ? -28.423 6.043 10.093 1.00 42.75 233 LYS A O 1
ATOM 1925 N N . LYS A 1 234 ? -29.240 5.230 12.049 1.00 41.12 234 LYS A N 1
ATOM 1926 C CA . LYS A 1 234 ? -27.960 4.793 12.626 1.00 41.12 234 LYS A CA 1
ATOM 1927 C C . LYS A 1 234 ? -27.229 3.980 1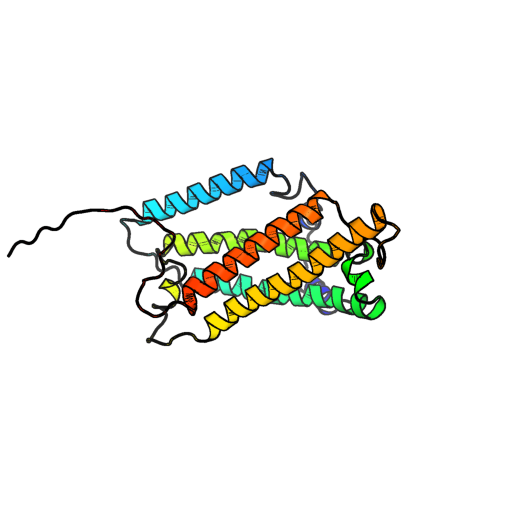1.560 1.00 41.12 234 LYS A C 1
ATOM 1929 O O . LYS A 1 234 ? -27.831 3.067 10.990 1.00 41.12 234 LYS A O 1
ATOM 1934 N N . ALA A 1 235 ? -25.984 4.350 11.262 1.00 46.31 235 ALA A N 1
ATOM 1935 C CA . ALA A 1 235 ? -25.119 3.541 10.420 1.00 46.31 235 ALA A CA 1
ATOM 1936 C C . ALA A 1 235 ? -25.218 2.102 10.934 1.00 46.31 235 ALA A C 1
ATOM 1938 O O . ALA A 1 235 ? -25.035 1.854 12.128 1.00 46.31 235 ALA A O 1
ATOM 1939 N N . VAL A 1 236 ? -25.645 1.188 10.062 1.00 40.50 236 VAL A N 1
ATOM 1940 C CA . VAL A 1 236 ? -25.709 -0.230 10.394 1.00 40.50 236 VAL A CA 1
ATOM 1941 C C . VAL A 1 236 ? -24.273 -0.624 10.686 1.00 40.50 236 VAL A C 1
ATOM 1943 O O . VAL A 1 236 ? -23.451 -0.700 9.777 1.00 40.50 236 VAL A O 1
ATOM 1946 N N . ALA A 1 237 ? -23.964 -0.785 11.971 1.00 39.22 237 ALA A N 1
ATOM 1947 C CA . ALA A 1 237 ? -22.727 -1.389 12.406 1.00 39.22 237 ALA A CA 1
ATOM 1948 C C . ALA A 1 237 ? -22.680 -2.766 11.745 1.00 39.22 237 ALA A C 1
ATOM 1950 O O . ALA A 1 237 ? -23.508 -3.631 12.042 1.00 39.22 237 ALA A O 1
ATOM 1951 N N . ASN A 1 238 ? -21.759 -2.949 10.802 1.00 38.00 238 ASN A N 1
ATOM 1952 C CA . ASN A 1 238 ? -21.480 -4.267 10.264 1.00 38.00 238 ASN A CA 1
ATOM 1953 C C . ASN A 1 238 ? -20.783 -5.050 11.381 1.00 38.00 238 ASN A C 1
ATOM 1955 O O . ASN A 1 238 ? -19.586 -4.935 11.619 1.00 38.00 238 ASN A O 1
ATOM 1959 N N . GLY A 1 239 ? -21.618 -5.728 12.158 1.00 33.09 239 GLY A N 1
ATOM 1960 C CA . GLY A 1 239 ? -21.296 -6.377 13.414 1.00 33.09 239 GLY A CA 1
ATOM 1961 C C . GLY A 1 239 ? -22.602 -6.818 14.054 1.00 33.09 239 GLY A C 1
ATOM 1962 O O . GLY A 1 239 ? -23.030 -6.249 15.056 1.00 33.09 239 GLY A O 1
ATOM 1963 N N . LYS A 1 240 ? -23.274 -7.802 13.439 1.00 28.75 240 LYS A N 1
ATOM 1964 C CA . LYS A 1 240 ? -24.374 -8.538 14.076 1.00 28.75 240 LYS A CA 1
ATOM 1965 C C . LYS A 1 240 ? -23.839 -9.179 15.362 1.00 28.75 240 LYS A C 1
ATOM 1967 O O . LYS A 1 240 ? -23.357 -10.306 15.355 1.00 28.75 240 LYS A O 1
ATOM 1972 N N . ALA A 1 241 ? -23.948 -8.471 16.478 1.00 28.44 241 ALA A N 1
ATOM 1973 C CA . ALA A 1 241 ? -24.083 -9.094 17.780 1.00 28.44 241 ALA A CA 1
ATOM 1974 C C . ALA A 1 241 ? -25.578 -9.366 17.978 1.00 28.44 241 ALA A C 1
ATOM 1976 O O . ALA A 1 241 ? -26.338 -8.486 18.375 1.00 28.44 241 ALA A O 1
ATOM 1977 N N . ASN A 1 242 ? -26.003 -10.580 17.628 1.00 31.47 242 ASN A N 1
ATOM 1978 C CA . ASN A 1 242 ? -27.288 -11.113 18.067 1.00 31.47 242 ASN A CA 1
ATOM 1979 C C . ASN A 1 242 ? -27.319 -11.136 19.604 1.00 31.47 242 ASN A C 1
ATOM 1981 O O . ASN A 1 242 ? -26.368 -11.597 20.238 1.00 31.47 242 ASN A O 1
ATOM 1985 N N . GLY A 1 243 ? -28.424 -10.666 20.176 1.00 27.31 243 GLY A N 1
ATOM 1986 C CA . GLY A 1 243 ? -28.698 -10.706 21.609 1.00 27.31 243 GLY A CA 1
ATOM 1987 C C . GLY A 1 243 ? -30.070 -10.115 21.901 1.00 27.31 243 GLY A C 1
ATOM 1988 O O . GLY A 1 243 ? -30.175 -8.988 22.372 1.00 27.31 243 GLY A O 1
ATOM 1989 N N . ALA A 1 244 ? -31.116 -10.854 21.535 1.00 25.17 244 ALA A N 1
ATOM 1990 C CA . ALA A 1 244 ? -32.483 -10.567 21.937 1.00 25.17 244 ALA A CA 1
ATOM 1991 C C . ALA A 1 244 ? -32.700 -10.895 23.429 1.00 25.17 244 ALA A C 1
ATOM 1993 O O . ALA A 1 244 ? -32.146 -11.870 23.926 1.00 25.17 244 ALA A O 1
ATOM 1994 N N . ALA A 1 245 ? -33.577 -10.096 24.047 1.00 26.41 245 ALA A N 1
ATOM 1995 C CA . ALA A 1 245 ? -34.457 -10.396 25.183 1.00 26.41 245 ALA A CA 1
ATOM 1996 C C . ALA A 1 245 ? -33.835 -10.664 26.576 1.00 26.41 245 ALA A C 1
ATOM 1998 O O . ALA A 1 245 ? -33.265 -11.713 26.843 1.00 26.41 245 ALA A O 1
ATOM 1999 N N . ASN A 1 246 ? -34.066 -9.755 27.531 1.00 27.25 246 ASN A N 1
ATOM 2000 C CA . ASN A 1 246 ? -35.260 -9.827 28.385 1.00 27.25 246 ASN A CA 1
ATOM 2001 C C . ASN A 1 246 ? -35.383 -8.576 29.264 1.00 27.25 246 ASN A C 1
ATOM 2003 O O . ASN A 1 246 ? -34.456 -8.198 29.976 1.00 27.25 246 ASN A O 1
ATOM 2007 N N . GLY A 1 247 ? -36.553 -7.941 29.197 1.00 27.42 247 GLY A N 1
ATOM 2008 C CA . GLY A 1 247 ? -36.990 -6.989 30.203 1.00 27.42 247 GLY A CA 1
ATOM 2009 C C . GLY A 1 247 ? -37.557 -7.734 31.404 1.00 27.42 247 GLY A C 1
ATOM 2010 O O . GLY A 1 247 ? -38.295 -8.698 31.235 1.00 27.42 247 GLY A O 1
ATOM 2011 N N . LEU A 1 248 ? -37.260 -7.237 32.597 1.00 26.98 248 LEU A N 1
ATOM 2012 C CA . LEU A 1 248 ? -38.153 -7.359 33.737 1.00 26.98 248 LEU A CA 1
ATOM 2013 C C . LEU A 1 248 ? -38.274 -5.959 34.341 1.00 26.98 248 LEU A C 1
ATOM 2015 O O . LEU A 1 248 ? -37.301 -5.393 34.834 1.00 26.98 248 LEU A O 1
ATOM 2019 N N . LYS A 1 249 ? -39.471 -5.386 34.206 1.00 29.88 249 LYS A N 1
ATOM 2020 C CA . LYS A 1 249 ? -39.960 -4.336 35.092 1.00 29.88 249 LYS A CA 1
ATOM 2021 C C . LYS A 1 249 ? -40.367 -5.027 36.387 1.00 29.88 249 LYS A C 1
ATOM 2023 O O . LYS A 1 249 ? -41.111 -6.000 36.310 1.00 29.88 249 LYS A O 1
ATOM 2028 N N . THR A 1 250 ? -39.970 -4.484 37.522 1.00 29.48 250 THR A N 1
ATOM 2029 C CA . THR A 1 250 ? -40.773 -4.552 38.741 1.00 29.48 250 THR A CA 1
ATOM 2030 C C . THR A 1 250 ? -40.629 -3.225 39.458 1.00 29.48 250 THR A C 1
ATOM 2032 O O . THR A 1 250 ? -39.554 -2.621 39.455 1.00 29.48 250 THR A O 1
ATOM 2035 N N . GLU A 1 251 ? -41.787 -2.789 39.925 1.00 29.38 251 GLU A N 1
ATOM 2036 C CA . GLU A 1 251 ? -42.111 -1.582 40.676 1.00 29.38 251 GLU A CA 1
ATOM 2037 C C . GLU A 1 251 ? -41.364 -1.492 42.011 1.00 29.38 251 GLU A C 1
ATOM 2039 O O . GLU A 1 251 ? -40.921 -2.550 42.520 1.00 29.38 251 GLU A O 1
#

pLDDT: mean 81.32, std 18.69, range [25.17, 96.06]

Sequence (251 aa):
MAPLADFLLSRLHLASIKLPYELTHYVPGKTLMSTPQEVFPTLVAYLVIIFSIQAWMKNRPAYKLQFLFRVHNAFLSSGSLLLVLCMLEEVIPKYIEHGTFWALCHDEMWTSRLEFYYMINYYFKYIELIDTVFLALKKKPLDYYYYATAGGARIWWKKYLTSFQIGQFIIDLFVVYFATYSYYAANYFPNLPNLGSCAGTETAAVFGCVLLSSYLLLFIQFYIATYKKPAGKKAVANGKANGAANGLKTE

Organism: Trametes pubescens (NCBI:txid154538)

Foldseek 3Di:
DQVLVVVCCVPVVCVVDPDDPLLLAPDQPRNQPSDPVRVPVVVVVLVVVLVVLLVVCPPPAADPCPPVLVVLVVCLVVVVVSLVSSLCSLLVVVCVVPHDVCCQFPPVVDDSSNRSSVSVVVVSVVSVSVVSVNCSSRVHDPPRVVVPPDDPDPPPCVLVVLVVVLVVLVVVLVSLVLLLCQQCCQPPNVPDDHPHHGDDDNVCSVVSNVVSVVVSVVSVVVSCLPPVDPPDDDRPPPDPPDDDDDDDDDD

Radius of gyration: 22.98 Å; chains: 1; bounding box: 69×40×75 Å

Secondary structure (DSSP, 8-state):
--HHHHHHHHHH-GGGS---HHHHS--TTTSTT-SHHHHHHHHHHHHHHHHHHHHHHTTSPPP--HHHHHHHHHHHHHHHHHHHHHHHHHHHHHHHHH-HHHHHH-GGG--HHHHHHHHHHHHHHHHHHHHHHHHHHTT--TTHHHHSSSTT---THHHHHHHHHHHHHHHHHHHHHHHHHHHHHHHH-TTS--S---SS-HHHHHHHHHHHHHHHHHHHHHHIIIIIS-TTS----S-------------

InterPro domains:
  IPR002076 ELO family [PF01151] (32-142)
  IPR002076 ELO family [PF01151] (144-234)
  IPR002076 ELO family [PTHR11157] (27-140)